Protein AF-A0A0G4PE94-F1 (afdb_monomer_lite)

Foldseek 3Di:
DDDDADPVGDDWQFPQLLVVLVLVVVLVVLCVVFQVVQLCVQVVHPCLCVVLVVLCVQQVVLSVVSNCCSVPDTPVRDDPVVNVVSCVSNVVSVVCSVVVVVVSVVVCVVTDPVSSVVSVVVSVVVSVPRQLLHPLLQQLLQAACPPPVRDCPPVDDPCPLVCNQPPSPPVRVVPSLQRQGHSNRHGDDGPDDPPPPPPPPDD

InterPro domains:
  IPR012312 Hemerythrin-like [PF01814] (22-106)
  IPR053206 Dimeric xanthone biosynthesis cluster protein [PTHR38048] (23-108)

Sequence (203 aa):
MTTHVWGDGPWPLITTPSGTQDVVSDHHILEEKQMFPGFEKVIGTAGFLNTNVEQHHAFEPQLKSLLEYANHTNHVNYDAATVRRIIEEMAPSFHRHLNDEIDSLLSMQPYNGSALLKVYKHCAAEATKQDKQVVPPMVLGLRDFTFEGGNQWPSLPPMAAWVISYFLARRYSGSWRFLPSDSWGRPRALAFGPGDDNEATMG

Organism: Penicillium camemberti (strain FM 013) (NCBI:txid1429867)

pLDDT: mean 84.25, std 17.43, range [31.95, 98.31]

Radius of gyration: 19.73 Å; chains: 1; bounding box: 45×30×64 Å

Secondary structure (DSSP, 8-state):
------TT--PPPPSHHHHHHHHHHHHHHHIIIIIHHHHHHHHT-TTTTHHHHHHHHHHHHHHHHHHHHHHH--TTT--HHHHHHHHHHHHHHHHHHHHHHHHHHHTTTTS-HHHHHHHHHHHHHHHTTS-TTTHHHHHHHH--SSGGG----S-PPTTHHHHHHHTGGGGGHHHHTTSSB-TTS-B---TT-TTGGGSTT--

Structure (mmCIF, N/CA/C/O backbone):
data_AF-A0A0G4PE94-F1
#
_entry.id   AF-A0A0G4PE94-F1
#
loop_
_atom_site.group_PDB
_atom_site.id
_atom_site.type_symbol
_atom_site.label_atom_id
_atom_site.label_alt_id
_atom_site.label_comp_id
_atom_site.label_asym_id
_atom_site.label_entity_id
_atom_site.label_seq_id
_atom_site.pdbx_PDB_ins_code
_atom_site.Cartn_x
_atom_site.Cartn_y
_atom_site.Cartn_z
_atom_site.occupancy
_atom_site.B_iso_or_equiv
_atom_site.auth_seq_id
_atom_site.auth_comp_id
_atom_site.auth_asym_id
_atom_site.auth_atom_id
_atom_site.pdbx_PDB_model_num
ATOM 1 N N . MET A 1 1 ? 24.878 -2.023 -36.018 1.00 36.12 1 MET A N 1
ATOM 2 C CA . MET A 1 1 ? 24.242 -1.876 -34.695 1.00 36.12 1 MET A CA 1
ATOM 3 C C . MET A 1 1 ? 22.867 -1.286 -34.929 1.00 36.12 1 MET A C 1
ATOM 5 O O . MET A 1 1 ? 22.766 -0.113 -35.254 1.00 36.12 1 MET A O 1
ATOM 9 N N . THR A 1 2 ? 21.836 -2.122 -34.914 1.00 36.53 2 THR A N 1
ATOM 10 C CA . THR A 1 2 ? 20.440 -1.696 -35.047 1.00 36.53 2 THR A CA 1
ATOM 11 C C . THR A 1 2 ? 19.984 -1.147 -33.703 1.00 36.53 2 THR A C 1
ATOM 13 O O . THR A 1 2 ? 19.927 -1.872 -32.714 1.00 36.53 2 THR A O 1
ATOM 16 N N . THR A 1 3 ? 19.718 0.154 -33.646 1.00 40.84 3 THR A N 1
ATOM 17 C CA . THR A 1 3 ? 19.079 0.789 -32.495 1.00 40.84 3 THR A CA 1
ATOM 18 C C . THR A 1 3 ? 17.633 0.308 -32.444 1.00 40.84 3 THR A C 1
ATOM 20 O O . THR A 1 3 ? 16.855 0.637 -33.339 1.00 40.84 3 THR A O 1
ATOM 23 N N . HIS A 1 4 ? 17.274 -0.493 -31.440 1.00 41.09 4 HIS A N 1
ATOM 24 C CA . HIS A 1 4 ? 15.872 -0.791 -31.158 1.00 41.09 4 HIS A CA 1
ATOM 25 C C . HIS A 1 4 ? 15.172 0.520 -30.789 1.00 41.09 4 HIS A C 1
ATOM 27 O O . HIS A 1 4 ? 15.448 1.115 -29.748 1.00 41.09 4 HIS A O 1
ATOM 33 N N . VAL A 1 5 ? 14.310 0.993 -31.684 1.00 42.38 5 VAL A N 1
ATOM 34 C CA . VAL A 1 5 ? 13.397 2.103 -31.425 1.00 42.38 5 VAL A CA 1
ATOM 35 C C . VAL A 1 5 ? 12.135 1.477 -30.845 1.00 42.38 5 VAL A C 1
ATOM 37 O O . VAL A 1 5 ? 11.514 0.638 -31.492 1.00 42.38 5 VAL A O 1
ATOM 40 N N . TRP A 1 6 ? 11.794 1.831 -29.608 1.00 47.75 6 TRP A N 1
ATOM 41 C CA . TRP A 1 6 ? 10.518 1.451 -29.004 1.00 47.75 6 TRP A CA 1
ATOM 42 C C . TRP A 1 6 ? 9.367 2.021 -29.843 1.00 47.75 6 TRP A C 1
ATOM 44 O O . TRP A 1 6 ? 9.464 3.165 -30.293 1.00 47.75 6 TRP A O 1
ATOM 54 N N . GLY A 1 7 ? 8.289 1.248 -30.024 1.00 44.78 7 GLY A N 1
ATOM 55 C CA . GLY A 1 7 ? 7.125 1.619 -30.847 1.00 44.78 7 GLY A CA 1
ATOM 56 C C . GLY A 1 7 ? 6.470 2.954 -30.469 1.00 44.78 7 GLY A C 1
ATOM 57 O O . GLY A 1 7 ? 5.811 3.572 -31.299 1.00 44.78 7 GLY A O 1
ATOM 58 N N . ASP A 1 8 ? 6.730 3.450 -29.256 1.00 52.34 8 ASP A N 1
ATOM 59 C CA . ASP A 1 8 ? 6.039 4.603 -28.679 1.00 52.34 8 ASP A CA 1
ATOM 60 C C . ASP A 1 8 ? 6.996 5.748 -28.278 1.00 52.34 8 ASP A C 1
ATOM 62 O O . ASP A 1 8 ? 6.611 6.661 -27.547 1.00 52.34 8 ASP A O 1
ATOM 66 N N . GLY A 1 9 ? 8.241 5.730 -28.766 1.00 46.53 9 GLY A N 1
ATOM 67 C CA . GLY A 1 9 ? 9.219 6.805 -28.557 1.00 46.53 9 GLY A CA 1
ATOM 68 C C . GLY A 1 9 ? 9.999 6.736 -27.229 1.00 46.53 9 GLY A C 1
ATOM 69 O O . GLY A 1 9 ? 9.764 5.862 -26.393 1.00 46.53 9 GLY A O 1
ATOM 70 N N . PRO A 1 10 ? 10.997 7.623 -27.033 1.00 41.34 10 PRO A N 1
ATOM 71 C CA . PRO A 1 10 ? 11.850 7.608 -25.850 1.00 41.34 10 PRO A CA 1
ATOM 72 C C . PRO A 1 10 ? 11.107 8.199 -24.647 1.00 41.34 10 PRO A C 1
ATOM 74 O O . PRO A 1 10 ? 11.035 9.417 -24.475 1.00 41.34 10 PRO A O 1
ATOM 77 N N . TRP A 1 11 ? 10.569 7.338 -23.788 1.00 47.41 11 TRP A N 1
ATOM 78 C CA . TRP A 1 11 ? 10.068 7.766 -22.487 1.00 47.41 11 TRP A CA 1
ATOM 79 C C . TRP A 1 11 ? 11.259 7.968 -21.540 1.00 47.41 11 TRP A C 1
ATOM 81 O O . TRP A 1 11 ? 12.064 7.044 -21.382 1.00 47.41 11 TRP A O 1
ATOM 91 N N . PRO A 1 12 ? 11.413 9.139 -20.889 1.00 46.84 12 PRO A N 1
ATOM 92 C CA . PRO A 1 12 ? 12.265 9.209 -19.710 1.00 46.84 12 PRO A CA 1
ATOM 93 C C . PRO A 1 12 ? 11.772 8.141 -18.733 1.00 46.84 12 PRO A C 1
ATOM 95 O O . PRO A 1 12 ? 10.556 7.970 -18.594 1.00 46.84 12 PRO A O 1
ATOM 98 N N . LEU A 1 13 ? 12.698 7.388 -18.121 1.00 45.78 13 LEU A N 1
ATOM 99 C CA . LEU A 1 13 ? 12.313 6.351 -17.169 1.00 45.78 13 LEU A CA 1
ATOM 100 C C . LEU A 1 13 ? 11.317 6.935 -16.180 1.00 45.78 13 LEU A C 1
ATOM 102 O O . LEU A 1 13 ? 11.445 8.062 -15.697 1.00 45.78 13 LEU A O 1
ATOM 106 N N . ILE A 1 14 ? 10.261 6.159 -16.023 1.00 49.28 14 ILE A N 1
ATOM 107 C CA . ILE A 1 14 ? 8.991 6.578 -15.487 1.00 49.28 14 ILE A CA 1
ATOM 108 C C . ILE A 1 14 ? 9.241 7.156 -14.086 1.00 49.28 14 ILE A C 1
ATOM 110 O O . ILE A 1 14 ? 9.820 6.490 -13.244 1.00 49.28 14 ILE A O 1
ATOM 114 N N . THR A 1 15 ? 8.806 8.386 -13.816 1.00 49.38 15 THR A N 1
ATOM 115 C CA . THR A 1 15 ? 8.862 9.025 -12.478 1.00 49.38 15 THR A CA 1
ATOM 116 C C . THR A 1 15 ? 7.806 8.478 -11.511 1.00 49.38 15 THR A C 1
ATOM 118 O O . THR A 1 15 ? 7.636 8.959 -10.399 1.00 49.38 15 THR A O 1
ATOM 121 N N . THR A 1 16 ? 7.036 7.496 -11.960 1.00 50.75 16 THR A N 1
ATOM 122 C CA . THR A 1 16 ? 5.844 6.972 -11.296 1.00 50.75 16 THR A CA 1
ATOM 123 C C . THR A 1 16 ? 6.077 5.713 -10.467 1.00 50.75 16 THR A C 1
ATOM 125 O O . THR A 1 16 ? 5.413 5.626 -9.445 1.00 50.75 16 THR A O 1
ATOM 128 N N . PRO A 1 17 ? 6.993 4.773 -10.793 1.00 51.06 17 PRO A N 1
ATOM 129 C CA . PRO A 1 17 ? 7.312 3.658 -9.910 1.00 51.06 17 PRO A CA 1
ATOM 130 C C . PRO A 1 17 ? 7.811 4.146 -8.552 1.00 51.06 17 PRO A C 1
ATOM 132 O O . PRO A 1 17 ? 7.507 3.508 -7.552 1.00 51.06 17 PRO A O 1
ATOM 135 N N . SER A 1 18 ? 8.524 5.278 -8.499 1.00 55.78 18 SER A N 1
ATOM 136 C CA . SER A 1 18 ? 8.880 5.922 -7.235 1.00 55.78 18 SER A CA 1
ATOM 137 C C . SER A 1 18 ? 7.655 6.500 -6.536 1.00 55.78 18 SER A C 1
ATOM 139 O O . SER A 1 18 ? 7.370 6.125 -5.405 1.00 55.78 18 SER A O 1
ATOM 141 N N . GLY A 1 19 ? 6.846 7.282 -7.257 1.00 58.59 19 GLY A N 1
ATOM 142 C CA . GLY A 1 19 ? 5.606 7.837 -6.716 1.00 58.59 19 GLY A CA 1
ATOM 143 C C . GLY A 1 19 ? 4.641 6.786 -6.155 1.00 58.59 19 GLY A C 1
ATOM 144 O O . GLY A 1 19 ? 4.045 7.024 -5.117 1.00 58.59 19 GLY A O 1
ATOM 145 N N . THR A 1 20 ? 4.490 5.611 -6.778 1.00 58.69 20 THR A N 1
ATOM 146 C CA . THR A 1 20 ? 3.610 4.542 -6.263 1.00 58.69 20 THR A CA 1
ATOM 147 C C . THR A 1 20 ? 4.158 3.873 -5.006 1.00 58.69 20 THR A C 1
ATOM 149 O O . THR A 1 20 ? 3.384 3.477 -4.142 1.00 58.69 20 THR A O 1
ATOM 152 N N . GLN A 1 21 ? 5.480 3.751 -4.882 1.00 64.75 21 GLN A N 1
ATOM 153 C CA . GLN A 1 21 ? 6.105 3.203 -3.677 1.00 64.75 21 GLN A CA 1
ATOM 154 C C . GLN A 1 21 ? 6.038 4.189 -2.517 1.00 64.75 21 GLN A C 1
ATOM 156 O O . GLN A 1 21 ? 5.790 3.763 -1.392 1.00 64.75 21 GLN A O 1
ATOM 161 N N . ASP A 1 22 ? 6.151 5.489 -2.804 1.00 76.94 22 ASP A N 1
ATOM 162 C CA . ASP A 1 22 ? 5.868 6.540 -1.828 1.00 76.94 22 ASP A CA 1
ATOM 163 C C . ASP A 1 22 ? 4.424 6.413 -1.310 1.00 76.94 22 ASP A C 1
ATOM 165 O O . ASP A 1 22 ? 4.209 6.516 -0.109 1.00 76.94 22 ASP A O 1
ATOM 169 N N . VAL A 1 23 ? 3.441 6.065 -2.160 1.00 82.00 23 VAL A N 1
ATOM 170 C CA . VAL A 1 23 ? 2.060 5.811 -1.691 1.00 82.00 23 VAL A CA 1
ATOM 171 C C . VAL A 1 23 ? 1.973 4.615 -0.746 1.00 82.00 23 VAL A C 1
ATOM 173 O O . VAL A 1 23 ? 1.307 4.712 0.283 1.00 82.00 23 VAL A O 1
ATOM 176 N N . VAL A 1 24 ? 2.618 3.494 -1.083 1.00 86.69 24 VAL A N 1
ATOM 177 C CA . VAL A 1 24 ? 2.616 2.287 -0.238 1.00 86.69 24 VAL A CA 1
ATOM 178 C C . VAL A 1 24 ? 3.324 2.566 1.091 1.00 86.69 24 VAL A C 1
ATOM 180 O O . VAL A 1 24 ? 2.823 2.196 2.145 1.00 86.69 24 VAL A O 1
ATOM 183 N N . SER A 1 25 ? 4.459 3.262 1.071 1.00 86.81 25 SER A N 1
ATOM 184 C CA . SER A 1 25 ? 5.183 3.664 2.281 1.00 86.81 25 SER A CA 1
ATOM 185 C C . SER A 1 25 ? 4.351 4.615 3.151 1.00 86.81 25 SER A C 1
ATOM 187 O O . SER A 1 25 ? 4.155 4.368 4.340 1.00 86.81 25 SER A O 1
ATOM 189 N N . ASP A 1 26 ? 3.792 5.672 2.558 1.00 87.31 26 ASP A N 1
ATOM 190 C CA . ASP A 1 26 ? 2.959 6.647 3.264 1.00 87.31 26 ASP A CA 1
ATOM 191 C C . ASP A 1 26 ? 1.699 6.012 3.869 1.00 87.31 26 ASP A C 1
ATOM 193 O O . ASP A 1 26 ? 1.273 6.423 4.950 1.00 87.31 26 ASP A O 1
ATOM 197 N N . HIS A 1 27 ? 1.111 5.020 3.190 1.00 90.31 27 HIS A N 1
ATOM 198 C CA . HIS A 1 27 ? -0.012 4.237 3.700 1.00 90.31 27 HIS A CA 1
ATOM 199 C C . HIS A 1 27 ? 0.352 3.567 5.029 1.00 90.31 27 HIS A C 1
ATOM 201 O O . HIS A 1 27 ? -0.238 3.919 6.048 1.00 90.31 27 HIS A O 1
ATOM 207 N N . HIS A 1 28 ? 1.386 2.726 5.056 1.00 93.31 28 HIS A N 1
ATOM 208 C CA . HIS A 1 28 ? 1.795 2.023 6.278 1.00 93.31 28 HIS A CA 1
ATOM 209 C C . HIS A 1 28 ? 2.290 2.986 7.377 1.00 93.31 28 HIS A C 1
ATOM 211 O O . HIS A 1 28 ? 2.004 2.795 8.560 1.00 93.31 28 HIS A O 1
ATOM 217 N N . ILE A 1 29 ? 2.955 4.094 7.015 1.00 92.06 29 ILE A N 1
ATOM 218 C CA . ILE A 1 29 ? 3.339 5.148 7.974 1.00 92.06 29 ILE A CA 1
ATOM 219 C C . ILE A 1 29 ? 2.106 5.755 8.651 1.00 92.06 29 ILE A C 1
ATOM 221 O O . ILE A 1 29 ? 2.132 6.054 9.851 1.00 92.06 29 ILE A O 1
ATOM 225 N N . LEU A 1 30 ? 1.042 6.003 7.889 1.00 93.12 30 LEU A N 1
ATOM 226 C CA . LEU A 1 30 ? -0.192 6.569 8.416 1.00 93.12 30 LEU A CA 1
ATOM 227 C C . LEU A 1 30 ? -0.903 5.581 9.348 1.00 93.12 30 LEU A C 1
ATOM 229 O O . LEU A 1 30 ? -1.450 5.985 10.380 1.00 93.12 30 LEU A O 1
ATOM 233 N N . GLU A 1 31 ? -0.845 4.293 9.028 1.00 95.06 31 GLU A N 1
ATOM 234 C CA . GLU A 1 31 ? -1.383 3.237 9.875 1.00 95.06 31 GLU A CA 1
ATOM 235 C C . GLU A 1 31 ? -0.655 3.157 11.213 1.00 95.06 31 GLU A C 1
ATOM 237 O O . GLU A 1 31 ? -1.289 3.303 12.260 1.00 95.06 31 GLU A O 1
ATOM 242 N N . GLU A 1 32 ? 0.673 3.057 11.190 1.00 96.38 32 GLU A N 1
ATOM 243 C CA . GLU A 1 32 ? 1.501 2.956 12.395 1.00 96.38 32 GLU A CA 1
ATOM 244 C C . GLU A 1 32 ? 1.426 4.205 13.280 1.00 96.38 32 GLU A C 1
ATOM 246 O O . GLU A 1 32 ? 1.428 4.109 14.508 1.00 96.38 32 GLU A O 1
ATOM 251 N N . LYS A 1 33 ? 1.343 5.402 12.683 1.00 95.56 33 LYS A N 1
ATOM 252 C CA . LYS A 1 33 ? 1.326 6.661 13.448 1.00 95.56 33 LYS A CA 1
ATOM 253 C C . LYS A 1 33 ? -0.053 7.053 13.958 1.00 95.56 33 LYS A C 1
ATOM 255 O O . LYS A 1 33 ? -0.132 7.822 14.918 1.00 95.56 33 LYS A O 1
ATOM 260 N N . GLN A 1 34 ? -1.125 6.616 13.297 1.00 94.88 34 GLN A N 1
ATOM 261 C CA . GLN A 1 34 ? -2.473 7.114 13.583 1.00 94.88 34 GLN A CA 1
ATOM 262 C C . GLN A 1 34 ? -3.517 6.009 13.689 1.00 94.88 34 GLN A C 1
ATOM 264 O O . GLN A 1 34 ? -4.222 5.948 14.700 1.00 94.88 34 GLN A O 1
ATOM 269 N N . MET A 1 35 ? -3.651 5.161 12.666 1.00 95.94 35 MET A N 1
ATOM 270 C CA . MET A 1 35 ? -4.768 4.217 12.597 1.00 95.94 35 MET A CA 1
ATOM 271 C C . MET A 1 35 ? -4.661 3.128 13.662 1.00 95.94 35 MET A C 1
ATOM 273 O O . MET A 1 35 ? -5.586 2.978 14.461 1.00 95.94 35 MET A O 1
ATOM 277 N N . PHE A 1 36 ? -3.529 2.426 13.727 1.00 97.56 36 PHE A N 1
ATOM 278 C CA . PHE A 1 36 ? -3.320 1.332 14.669 1.00 97.56 36 PHE A CA 1
ATOM 279 C C . PHE A 1 36 ? -3.334 1.820 16.123 1.00 97.56 36 PHE A C 1
ATOM 281 O O . PHE A 1 36 ? -4.149 1.304 16.889 1.00 97.56 36 PHE A O 1
ATOM 288 N N . PRO A 1 37 ? -2.603 2.888 16.517 1.00 97.81 37 PRO A N 1
ATOM 289 C CA . PRO A 1 37 ? -2.720 3.428 17.874 1.00 97.81 37 PRO A CA 1
ATOM 290 C C . PRO A 1 37 ? -4.144 3.898 18.212 1.00 97.81 37 PRO A C 1
ATOM 292 O O . PRO A 1 37 ? -4.604 3.783 19.351 1.00 97.81 37 PRO A O 1
ATOM 295 N N . GLY A 1 38 ? -4.865 4.435 17.222 1.00 97.75 38 GLY A N 1
ATOM 296 C CA . GLY A 1 38 ? -6.260 4.833 17.370 1.00 97.75 38 GLY A CA 1
ATOM 297 C C . GLY A 1 38 ? -7.184 3.645 17.644 1.00 97.75 38 GLY A C 1
ATOM 298 O O . GLY A 1 38 ? -8.018 3.725 18.549 1.00 97.75 38 GLY A O 1
ATOM 299 N N . PHE A 1 39 ? -7.025 2.543 16.907 1.00 98.31 39 PHE A N 1
ATOM 300 C CA . PHE A 1 39 ? -7.764 1.300 17.133 1.00 98.31 39 PHE A CA 1
ATOM 301 C C . PHE A 1 39 ? -7.425 0.683 18.487 1.00 98.31 39 PHE A C 1
ATOM 303 O O . PHE A 1 39 ? -8.336 0.402 19.264 1.00 98.31 39 PHE A O 1
ATOM 310 N N . GLU A 1 40 ? -6.145 0.577 18.831 1.00 98.00 40 GLU A N 1
ATOM 311 C CA . GLU A 1 40 ? -5.685 0.045 20.118 1.00 98.00 40 GLU A CA 1
ATOM 312 C C . GLU A 1 40 ? -6.256 0.815 21.309 1.00 98.00 40 GLU A C 1
ATOM 314 O O . GLU A 1 40 ? -6.661 0.216 22.306 1.00 98.00 40 GLU A O 1
ATOM 319 N N . LYS A 1 41 ? -6.389 2.143 21.192 1.00 98.06 41 LYS A N 1
ATOM 320 C CA . LYS A 1 41 ? -7.039 2.974 22.214 1.00 98.06 41 LYS A CA 1
ATOM 321 C C . LYS A 1 41 ? -8.533 2.675 22.364 1.00 98.06 41 LYS A C 1
ATOM 323 O O . LYS A 1 41 ? -9.049 2.741 23.477 1.00 98.06 41 LYS A O 1
ATOM 328 N N . VAL A 1 42 ? -9.236 2.392 21.266 1.00 97.94 42 VAL A N 1
ATOM 329 C CA . VAL A 1 42 ? -10.662 2.017 21.295 1.00 97.94 42 VAL A CA 1
ATOM 330 C C . VAL A 1 42 ? -10.845 0.614 21.875 1.00 97.94 42 VAL A C 1
ATOM 332 O O . VAL A 1 42 ? -11.769 0.392 22.654 1.00 97.94 42 VAL A O 1
ATOM 335 N N . ILE A 1 43 ? -9.960 -0.310 21.507 1.00 97.81 43 ILE A N 1
ATOM 336 C CA . ILE A 1 43 ? -9.944 -1.705 21.961 1.00 97.81 43 ILE A CA 1
ATOM 337 C C . ILE A 1 43 ? -9.509 -1.804 23.433 1.00 97.81 43 ILE A C 1
ATOM 339 O O . ILE A 1 43 ? -9.960 -2.686 24.160 1.00 97.81 43 ILE A O 1
ATOM 343 N N . GLY A 1 44 ? -8.649 -0.890 23.889 1.00 97.62 44 GLY A N 1
ATOM 344 C CA . GLY A 1 44 ? -8.076 -0.889 25.235 1.00 97.62 44 GLY A CA 1
ATOM 345 C C . GLY A 1 44 ? -6.926 -1.885 25.416 1.00 97.62 44 GLY A C 1
ATOM 346 O O . GLY A 1 44 ? -6.598 -2.226 26.549 1.00 97.62 44 GLY A O 1
ATOM 347 N N . THR A 1 45 ? -6.324 -2.360 24.322 1.00 97.38 45 THR A N 1
ATOM 348 C CA . THR A 1 45 ? -5.204 -3.315 24.329 1.00 97.38 45 THR A CA 1
ATOM 349 C C . THR A 1 45 ? -4.057 -2.736 23.514 1.00 97.38 45 THR A C 1
ATOM 351 O O . THR A 1 45 ? -4.175 -2.591 22.301 1.00 97.38 45 THR A O 1
ATOM 354 N N . ALA A 1 46 ? -2.961 -2.378 24.184 1.00 96.88 46 ALA A N 1
ATOM 355 C CA . ALA A 1 46 ? -1.754 -1.899 23.518 1.00 96.88 46 ALA A CA 1
ATOM 356 C C . ALA A 1 46 ? -1.053 -3.054 22.791 1.00 96.88 46 ALA A C 1
ATOM 358 O O . ALA A 1 46 ? -0.943 -4.150 23.344 1.00 96.88 46 ALA A O 1
ATOM 359 N N . GLY A 1 47 ? -0.571 -2.796 21.579 1.00 96.19 47 GLY A N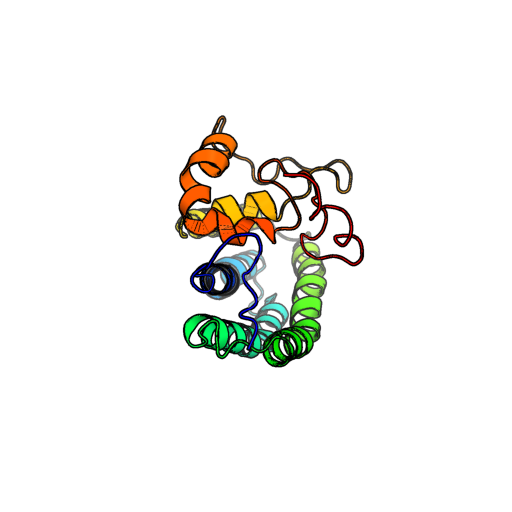 1
ATOM 360 C CA . GLY A 1 47 ? 0.076 -3.803 20.743 1.00 96.19 47 GLY A CA 1
ATOM 361 C C . GLY A 1 47 ? -0.878 -4.836 20.142 1.00 96.19 47 GLY A C 1
ATOM 362 O O . GLY A 1 47 ? -0.414 -5.886 19.702 1.00 96.19 47 GLY A O 1
ATOM 363 N N . PHE A 1 48 ? -2.191 -4.563 20.112 1.00 97.56 48 PHE A N 1
ATOM 364 C CA . PHE A 1 48 ? -3.171 -5.416 19.424 1.00 97.56 48 PHE A CA 1
ATOM 365 C C . PHE A 1 48 ? -2.805 -5.619 17.946 1.00 97.56 48 PHE A C 1
ATOM 367 O O . PHE A 1 48 ? -3.096 -6.673 17.392 1.00 97.56 48 PHE A O 1
ATOM 374 N N . LEU A 1 49 ? -2.143 -4.636 17.322 1.00 97.38 49 LEU A N 1
ATOM 375 C CA . LEU A 1 49 ? -1.748 -4.664 15.909 1.00 97.38 49 LEU A CA 1
ATOM 376 C C . LEU A 1 49 ? -0.235 -4.772 15.702 1.00 97.38 49 LEU A C 1
ATOM 378 O O . LEU A 1 49 ? 0.249 -4.536 14.598 1.00 97.38 49 LEU A O 1
ATOM 382 N N . ASN A 1 50 ? 0.531 -5.163 16.727 1.00 97.19 50 ASN A N 1
ATOM 383 C CA . ASN A 1 50 ? 1.989 -5.283 16.606 1.00 97.19 50 ASN A CA 1
ATOM 384 C C . ASN A 1 50 ? 2.413 -6.259 15.507 1.00 97.19 50 ASN A C 1
ATOM 386 O O . ASN A 1 50 ? 3.407 -6.010 14.838 1.00 97.19 50 ASN A O 1
ATOM 390 N N . THR A 1 51 ? 1.654 -7.332 15.273 1.00 97.12 51 THR A N 1
ATOM 391 C CA . THR A 1 51 ? 1.952 -8.257 14.174 1.00 97.12 51 THR A CA 1
ATOM 392 C C . THR A 1 51 ? 1.869 -7.564 12.813 1.00 97.12 51 THR A C 1
ATOM 394 O O . THR A 1 51 ? 2.758 -7.772 11.994 1.00 97.12 51 THR A O 1
ATOM 397 N N . ASN A 1 52 ? 0.883 -6.688 12.580 1.00 97.69 52 ASN A N 1
ATOM 398 C CA . ASN A 1 52 ? 0.806 -5.891 11.350 1.00 97.69 52 ASN A CA 1
ATOM 399 C C . ASN A 1 52 ? 2.031 -4.970 11.215 1.00 97.69 52 ASN A C 1
ATOM 401 O O . ASN A 1 52 ? 2.656 -4.934 10.161 1.00 97.69 52 ASN A O 1
ATOM 405 N N . VAL A 1 53 ? 2.434 -4.304 12.303 1.00 97.62 53 VAL A N 1
ATOM 406 C CA . VAL A 1 53 ? 3.633 -3.443 12.332 1.00 97.62 53 VAL A CA 1
ATOM 407 C C . VAL A 1 53 ? 4.907 -4.232 12.011 1.00 97.62 53 VAL A C 1
ATOM 409 O O . VAL A 1 53 ? 5.701 -3.835 11.161 1.00 97.62 53 VAL A O 1
ATOM 412 N N . GLU A 1 54 ? 5.102 -5.385 12.649 1.00 97.94 54 GLU A N 1
ATOM 413 C CA . GLU A 1 54 ? 6.246 -6.265 12.384 1.00 97.94 54 GLU A CA 1
ATOM 414 C C . GLU A 1 54 ? 6.267 -6.737 10.923 1.00 97.94 54 GLU A C 1
ATOM 416 O O . GLU A 1 54 ? 7.332 -6.848 10.310 1.00 97.94 54 GLU A O 1
ATOM 421 N N . GLN A 1 55 ? 5.093 -6.983 10.341 1.00 97.88 55 GLN A N 1
ATOM 422 C CA . GLN A 1 55 ? 4.956 -7.358 8.939 1.00 97.88 55 GLN A CA 1
ATOM 423 C C . GLN A 1 55 ? 5.254 -6.198 7.983 1.00 97.88 55 GLN A C 1
ATOM 425 O O . GLN A 1 55 ? 5.906 -6.445 6.967 1.00 97.88 55 GLN A O 1
ATOM 430 N N . HIS A 1 56 ? 4.884 -4.954 8.316 1.00 97.44 56 HIS A N 1
ATOM 431 C CA . HIS A 1 56 ? 5.322 -3.766 7.571 1.00 97.44 56 HIS A CA 1
ATOM 432 C C . HIS A 1 56 ? 6.843 -3.722 7.473 1.00 97.44 56 HIS A C 1
ATOM 434 O O . HIS A 1 56 ? 7.420 -3.665 6.383 1.00 97.44 56 HIS A O 1
ATOM 440 N N . HIS A 1 57 ? 7.509 -3.837 8.624 1.00 97.06 57 HIS A N 1
ATOM 441 C CA . HIS A 1 57 ? 8.968 -3.762 8.715 1.00 97.06 57 HIS A CA 1
ATOM 442 C C . HIS A 1 57 ? 9.660 -4.926 7.988 1.00 97.06 57 HIS A C 1
ATOM 444 O O . HIS A 1 57 ? 10.831 -4.812 7.626 1.00 97.06 57 HIS A O 1
ATOM 450 N N . ALA A 1 58 ? 8.948 -6.027 7.726 1.00 96.94 58 ALA A N 1
ATOM 451 C CA . ALA A 1 58 ? 9.473 -7.184 7.006 1.00 96.94 58 ALA A CA 1
ATOM 452 C C . ALA A 1 58 ? 9.531 -7.016 5.475 1.00 96.94 58 ALA A C 1
ATOM 454 O O . ALA A 1 58 ? 10.340 -7.698 4.846 1.00 96.94 58 ALA A O 1
ATOM 455 N N . PHE A 1 59 ? 8.697 -6.169 4.855 1.00 95.00 59 PHE A N 1
ATOM 456 C CA . PHE A 1 59 ? 8.769 -5.890 3.404 1.00 95.00 59 PHE A CA 1
ATOM 457 C C . PHE A 1 59 ? 9.302 -4.489 3.078 1.00 95.00 59 PHE A C 1
ATOM 459 O O . PHE A 1 59 ? 9.746 -4.245 1.953 1.00 95.00 59 PHE A O 1
ATOM 466 N N . GLU A 1 60 ? 9.282 -3.561 4.041 1.00 94.56 60 GLU A N 1
ATOM 467 C CA . GLU A 1 60 ? 9.736 -2.180 3.850 1.00 94.56 60 GLU A CA 1
ATOM 468 C C . GLU A 1 60 ? 11.165 -2.071 3.263 1.00 94.56 60 GLU A C 1
ATOM 470 O O . GLU A 1 60 ? 11.376 -1.226 2.386 1.00 94.56 60 GLU A O 1
ATOM 475 N N . PRO A 1 61 ? 12.159 -2.907 3.642 1.00 95.00 61 PRO A N 1
ATOM 476 C CA . PRO A 1 61 ? 13.500 -2.826 3.058 1.00 95.00 61 PRO A CA 1
ATOM 477 C C . PRO A 1 61 ? 13.532 -3.101 1.547 1.00 95.00 61 PRO A C 1
ATOM 479 O O . PRO A 1 61 ? 14.238 -2.414 0.802 1.00 95.00 61 PRO A O 1
ATOM 482 N N . GLN A 1 62 ? 12.765 -4.085 1.070 1.00 94.81 62 GLN A N 1
ATOM 483 C CA . GLN A 1 62 ? 12.678 -4.395 -0.359 1.00 94.81 62 GLN A CA 1
ATOM 484 C C . GLN A 1 62 ? 11.913 -3.308 -1.113 1.00 94.81 62 GLN A C 1
ATOM 486 O O . GLN A 1 62 ? 12.325 -2.938 -2.214 1.00 94.81 62 GLN A O 1
ATOM 491 N N . LEU A 1 63 ? 10.869 -2.735 -0.504 1.00 92.12 63 LEU A N 1
ATOM 492 C CA . LEU A 1 63 ? 10.168 -1.582 -1.064 1.00 92.12 63 LEU A CA 1
ATOM 493 C C . LEU A 1 63 ? 11.126 -0.389 -1.236 1.00 92.12 63 LEU A C 1
ATOM 495 O O . LEU A 1 63 ? 11.208 0.183 -2.316 1.00 92.12 63 LEU A O 1
ATOM 499 N N . LYS A 1 64 ? 11.948 -0.077 -0.225 1.00 92.06 64 LYS A N 1
ATOM 500 C CA . LYS A 1 64 ? 12.997 0.957 -0.325 1.00 92.06 64 LYS A CA 1
ATOM 501 C C . LYS A 1 64 ? 14.024 0.646 -1.416 1.00 92.06 64 LYS A C 1
ATOM 503 O O . LYS A 1 64 ? 14.403 1.538 -2.170 1.00 92.06 64 LYS A O 1
ATOM 508 N N . SER A 1 65 ? 14.429 -0.616 -1.548 1.00 93.44 65 SER A N 1
ATOM 509 C CA . SER A 1 65 ? 15.377 -1.042 -2.588 1.00 93.44 65 SER A CA 1
ATOM 510 C C . SER A 1 65 ? 14.812 -0.830 -3.996 1.00 93.44 65 SER A C 1
ATOM 512 O O . SER A 1 65 ? 15.524 -0.386 -4.900 1.00 93.44 65 SER A O 1
ATOM 514 N N . LEU A 1 66 ? 13.518 -1.105 -4.190 1.00 92.12 66 LEU A N 1
ATOM 515 C CA . LEU A 1 66 ? 12.833 -0.845 -5.454 1.00 92.12 66 LEU A CA 1
ATOM 516 C C . LEU A 1 66 ? 12.764 0.663 -5.756 1.00 92.12 66 LEU A C 1
ATOM 518 O O . LEU A 1 66 ? 12.890 1.061 -6.918 1.00 92.12 66 LEU A O 1
ATOM 522 N N . LEU A 1 67 ? 12.613 1.501 -4.726 1.00 88.88 67 LEU A N 1
ATOM 523 C CA . LEU A 1 67 ? 12.493 2.957 -4.852 1.00 88.88 67 LEU A CA 1
ATOM 524 C C . LEU A 1 67 ? 13.835 3.555 -5.246 1.00 88.88 67 LEU A C 1
ATOM 526 O O . LEU A 1 67 ? 13.930 4.351 -6.182 1.00 88.88 67 LEU A O 1
ATOM 530 N N . GLU A 1 68 ? 14.887 3.133 -4.551 1.00 90.75 68 GLU A N 1
ATOM 531 C CA . GLU A 1 68 ? 16.260 3.516 -4.842 1.00 90.75 68 GLU A CA 1
ATOM 532 C C . GLU A 1 68 ? 16.648 3.119 -6.264 1.00 90.75 68 GLU A C 1
ATOM 534 O O . GLU A 1 68 ? 17.180 3.956 -7.000 1.0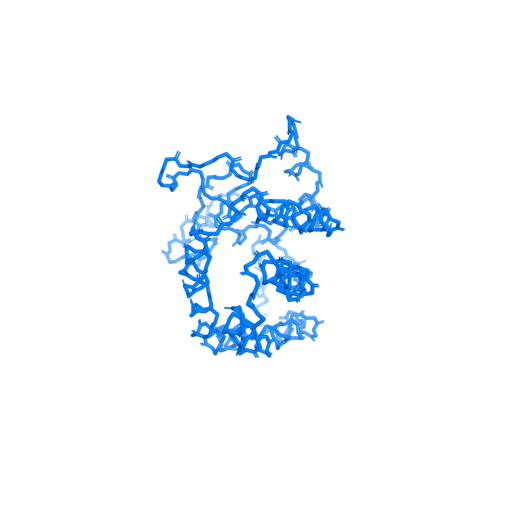0 90.75 68 GLU A O 1
ATOM 539 N N . TYR A 1 69 ? 16.317 1.892 -6.681 1.00 92.12 69 TYR A N 1
ATOM 540 C CA . TYR A 1 69 ? 16.565 1.428 -8.041 1.00 92.12 69 TYR A CA 1
ATOM 541 C C . TYR A 1 69 ? 15.830 2.291 -9.072 1.00 92.12 69 TYR A C 1
ATOM 543 O O . TYR A 1 69 ? 16.449 2.745 -10.035 1.00 92.12 69 TYR A O 1
ATOM 551 N N . ALA A 1 70 ? 14.541 2.572 -8.857 1.00 87.69 70 ALA A N 1
ATOM 552 C CA . ALA A 1 70 ? 13.739 3.396 -9.760 1.00 87.69 70 ALA A CA 1
ATOM 553 C C . ALA A 1 70 ? 14.255 4.842 -9.872 1.00 87.69 70 ALA A C 1
ATOM 555 O O . ALA A 1 70 ? 14.225 5.418 -10.958 1.00 87.69 70 ALA A O 1
ATOM 556 N N . ASN A 1 71 ? 14.754 5.422 -8.777 1.00 86.31 71 ASN A N 1
ATOM 557 C CA . ASN A 1 71 ? 15.233 6.806 -8.749 1.00 86.31 71 ASN A CA 1
ATOM 558 C C . ASN A 1 71 ? 16.649 6.987 -9.321 1.00 86.31 71 ASN A C 1
ATOM 560 O O . ASN A 1 71 ? 16.965 8.065 -9.824 1.00 86.31 71 ASN A O 1
ATOM 564 N N . HIS A 1 72 ? 17.503 5.961 -9.250 1.00 88.56 72 HIS A N 1
ATOM 565 C CA . HIS A 1 72 ? 18.922 6.075 -9.621 1.00 88.56 72 HIS A CA 1
ATOM 566 C C . HIS A 1 72 ? 19.306 5.304 -10.887 1.00 88.56 72 HIS A C 1
ATOM 568 O O . HIS A 1 72 ? 20.420 5.464 -11.393 1.00 88.56 72 HIS A O 1
ATOM 574 N N . THR A 1 73 ? 18.404 4.493 -11.433 1.00 90.25 73 THR A N 1
ATOM 575 C CA . THR A 1 73 ? 18.654 3.752 -12.670 1.00 90.25 73 THR A CA 1
ATOM 576 C C . THR A 1 73 ? 18.097 4.527 -13.855 1.00 90.25 73 THR A C 1
ATOM 578 O O . THR A 1 73 ? 16.929 4.895 -13.866 1.00 90.25 73 THR A O 1
ATOM 581 N N . ASN A 1 74 ? 18.930 4.783 -14.866 1.00 87.12 74 ASN A N 1
ATOM 582 C CA . ASN A 1 74 ? 18.489 5.315 -16.159 1.00 87.12 74 ASN A CA 1
ATOM 583 C C . ASN A 1 74 ? 18.152 4.163 -17.133 1.00 87.12 74 ASN A C 1
ATOM 585 O O . ASN A 1 74 ? 18.490 3.011 -16.877 1.00 87.12 74 ASN A O 1
ATOM 589 N N . HIS A 1 75 ? 17.515 4.463 -18.270 1.00 83.44 75 HIS A N 1
ATOM 590 C CA . HIS A 1 75 ? 17.036 3.435 -19.209 1.00 83.44 75 HIS A CA 1
ATOM 591 C C . HIS A 1 75 ? 18.147 2.535 -19.772 1.00 83.44 75 HIS A C 1
ATOM 593 O O . HIS A 1 75 ? 17.877 1.391 -20.113 1.00 83.44 75 HIS A O 1
ATOM 599 N N . VAL A 1 76 ? 19.384 3.033 -19.870 1.00 90.31 76 VAL A N 1
ATOM 600 C CA . VAL A 1 76 ? 20.537 2.265 -20.370 1.00 90.31 76 VAL A CA 1
ATOM 601 C C . VAL A 1 76 ? 21.005 1.244 -19.335 1.00 90.31 76 VAL A C 1
ATOM 603 O O . VAL A 1 76 ? 21.451 0.161 -19.693 1.00 90.31 76 VAL A O 1
ATOM 606 N N . ASN A 1 77 ? 20.879 1.588 -18.054 1.00 90.56 77 ASN A N 1
ATOM 607 C CA . ASN A 1 77 ? 21.300 0.756 -16.931 1.00 90.56 77 ASN A CA 1
ATOM 608 C C . ASN A 1 77 ? 20.159 -0.109 -16.371 1.00 90.56 77 ASN A C 1
ATOM 610 O O . ASN A 1 77 ? 20.354 -0.803 -15.374 1.00 90.56 77 ASN A O 1
ATOM 614 N N . TYR A 1 78 ? 18.970 -0.039 -16.974 1.00 91.31 78 TYR A N 1
ATOM 615 C CA . TYR A 1 78 ? 17.826 -0.838 -16.562 1.00 91.31 78 TYR A CA 1
ATOM 616 C C . TYR A 1 78 ? 18.096 -2.329 -16.783 1.00 91.31 78 TYR A C 1
ATOM 618 O O . TYR A 1 78 ? 18.507 -2.758 -17.859 1.00 91.31 78 TYR A O 1
ATOM 626 N N . ASP A 1 79 ? 17.795 -3.117 -15.761 1.00 92.38 79 ASP A N 1
ATOM 627 C CA . ASP A 1 79 ? 17.911 -4.562 -15.735 1.00 92.38 79 ASP A CA 1
ATOM 628 C C . ASP A 1 79 ? 16.630 -5.164 -15.148 1.00 92.38 79 ASP A C 1
ATOM 630 O O . ASP A 1 79 ? 16.343 -5.079 -13.949 1.00 92.38 79 ASP A O 1
ATOM 634 N N . ALA A 1 80 ? 15.868 -5.823 -16.019 1.00 91.31 80 ALA A N 1
ATOM 635 C CA . ALA A 1 80 ? 14.645 -6.511 -15.639 1.00 91.31 80 ALA A CA 1
ATOM 636 C C . ALA A 1 80 ? 14.900 -7.637 -14.623 1.00 91.31 80 ALA A C 1
ATOM 638 O O . ALA A 1 80 ? 14.027 -7.922 -13.803 1.00 91.31 80 ALA A O 1
ATOM 639 N N . ALA A 1 81 ? 16.073 -8.284 -14.647 1.00 95.62 81 ALA A N 1
ATOM 640 C CA . ALA A 1 81 ? 16.394 -9.336 -13.688 1.00 95.62 81 ALA A CA 1
ATOM 641 C C . ALA A 1 81 ? 16.510 -8.775 -12.265 1.00 95.62 81 ALA A C 1
ATOM 643 O O . ALA A 1 81 ? 15.965 -9.371 -11.339 1.00 95.62 81 ALA A O 1
ATOM 644 N N . THR A 1 82 ? 17.127 -7.602 -12.104 1.00 95.12 82 THR A N 1
ATOM 645 C CA . THR A 1 82 ? 17.191 -6.893 -10.821 1.00 95.12 82 THR A CA 1
ATOM 646 C C . THR A 1 82 ? 15.802 -6.530 -10.297 1.00 95.12 82 THR A C 1
ATOM 648 O O . THR A 1 82 ? 15.497 -6.844 -9.149 1.00 95.12 82 THR A O 1
ATOM 651 N N . VAL A 1 83 ? 14.936 -5.934 -11.125 1.00 93.31 83 VAL A N 1
ATOM 652 C CA . VAL A 1 83 ? 13.572 -5.563 -10.699 1.00 93.31 83 VAL A CA 1
ATOM 653 C C . VAL A 1 83 ? 12.753 -6.791 -10.300 1.00 93.31 83 VAL A C 1
ATOM 655 O O . VAL A 1 83 ? 12.132 -6.787 -9.239 1.00 93.31 83 VAL A O 1
ATOM 658 N N . ARG A 1 84 ? 12.781 -7.861 -11.107 1.00 95.31 84 ARG A N 1
ATOM 659 C CA . ARG A 1 84 ? 12.084 -9.114 -10.773 1.00 95.31 84 ARG A CA 1
ATOM 660 C C . ARG A 1 84 ? 12.582 -9.705 -9.466 1.00 95.31 84 ARG A C 1
ATOM 662 O O . ARG A 1 84 ? 11.760 -10.048 -8.632 1.00 95.31 84 ARG A O 1
ATOM 669 N N . ARG A 1 85 ? 13.901 -9.754 -9.262 1.00 97.44 85 ARG A N 1
ATOM 670 C CA . ARG A 1 85 ? 14.491 -10.266 -8.024 1.00 97.44 85 ARG A CA 1
ATOM 671 C C . ARG A 1 85 ? 13.996 -9.488 -6.802 1.00 97.44 85 ARG A C 1
ATOM 673 O O . ARG A 1 85 ? 13.596 -10.110 -5.830 1.00 97.44 85 ARG A O 1
ATOM 680 N N . ILE A 1 86 ? 13.967 -8.152 -6.860 1.00 96.75 86 ILE A N 1
ATOM 681 C CA . ILE A 1 86 ? 13.452 -7.328 -5.751 1.00 96.75 86 ILE A CA 1
ATOM 682 C C . ILE A 1 86 ? 11.975 -7.650 -5.472 1.00 96.75 86 ILE A C 1
ATOM 684 O O . ILE A 1 86 ? 11.589 -7.807 -4.316 1.00 96.75 86 ILE A O 1
ATOM 688 N N . ILE A 1 87 ? 11.151 -7.788 -6.517 1.00 94.12 87 ILE A N 1
ATOM 689 C CA . ILE A 1 87 ? 9.731 -8.146 -6.377 1.00 94.12 87 ILE A CA 1
ATOM 690 C C . ILE A 1 87 ? 9.571 -9.550 -5.780 1.00 94.12 87 ILE A C 1
ATOM 692 O O . ILE A 1 87 ? 8.781 -9.727 -4.859 1.00 94.12 87 ILE A O 1
ATOM 696 N N . GLU A 1 88 ? 10.317 -10.538 -6.273 1.00 97.00 88 GLU A N 1
ATOM 697 C CA . GLU A 1 88 ? 10.291 -11.923 -5.787 1.00 97.00 88 GLU A CA 1
ATOM 698 C C . GLU A 1 88 ? 10.756 -12.029 -4.327 1.00 97.00 88 GLU A C 1
ATOM 700 O O . GLU A 1 88 ? 10.188 -12.804 -3.561 1.00 97.00 88 GLU A O 1
ATOM 705 N N . GLU A 1 89 ? 11.740 -11.225 -3.917 1.00 97.00 89 GLU A N 1
ATOM 706 C CA . GLU A 1 89 ? 12.209 -11.133 -2.529 1.00 97.00 89 GLU A CA 1
ATOM 707 C C . GLU A 1 89 ? 11.179 -10.444 -1.611 1.00 97.00 89 GLU A C 1
ATOM 709 O O . GLU A 1 89 ? 11.028 -10.839 -0.456 1.00 97.00 89 GLU A O 1
ATOM 714 N N . MET A 1 90 ? 10.451 -9.439 -2.113 1.00 95.62 90 MET A N 1
ATOM 715 C CA . MET A 1 90 ? 9.416 -8.704 -1.369 1.00 95.62 90 MET A CA 1
ATOM 716 C C . MET A 1 90 ? 8.102 -9.485 -1.235 1.00 95.62 90 MET A C 1
ATOM 718 O O . MET A 1 90 ? 7.407 -9.384 -0.223 1.00 95.62 90 MET A O 1
ATOM 722 N N . ALA A 1 91 ? 7.730 -10.240 -2.272 1.00 95.56 91 ALA A N 1
ATOM 723 C CA . ALA A 1 91 ? 6.402 -10.829 -2.414 1.00 95.56 91 ALA A CA 1
ATOM 724 C C . ALA A 1 91 ? 5.960 -11.704 -1.224 1.00 95.56 91 ALA A C 1
ATOM 726 O O . ALA A 1 91 ? 4.810 -11.558 -0.811 1.00 95.56 91 ALA A O 1
ATOM 727 N N . PRO A 1 92 ? 6.802 -12.571 -0.621 1.00 97.50 92 PRO A N 1
ATOM 728 C CA . PRO A 1 92 ? 6.360 -13.434 0.472 1.00 97.50 92 PRO A CA 1
ATOM 729 C C . PRO A 1 92 ? 5.916 -12.668 1.725 1.00 97.50 92 PRO A C 1
ATOM 731 O O . PRO A 1 92 ? 4.889 -13.010 2.312 1.00 97.50 92 PRO A O 1
ATOM 734 N N . SER A 1 93 ? 6.672 -11.649 2.153 1.00 97.50 93 SER A N 1
ATOM 735 C CA . SER A 1 93 ? 6.326 -10.845 3.335 1.00 97.50 93 SER A CA 1
ATOM 736 C C . SER A 1 93 ? 5.177 -9.888 3.040 1.00 97.50 93 SER A C 1
ATOM 738 O O . SER A 1 93 ? 4.265 -9.778 3.855 1.00 97.50 93 SER A O 1
ATOM 740 N N . PHE A 1 94 ? 5.163 -9.273 1.855 1.00 94.94 94 PHE A N 1
ATOM 741 C CA . PHE A 1 94 ? 4.086 -8.372 1.455 1.00 94.94 94 PHE A CA 1
ATOM 742 C C . PHE A 1 94 ? 2.744 -9.102 1.292 1.00 94.94 94 PHE A C 1
ATOM 744 O O . PHE A 1 94 ? 1.727 -8.653 1.810 1.00 94.94 94 PHE A O 1
ATOM 751 N N . HIS A 1 95 ? 2.731 -10.279 0.658 1.00 96.50 95 HIS A N 1
ATOM 752 C CA . HIS A 1 95 ? 1.520 -11.095 0.537 1.00 96.50 95 HIS A CA 1
ATOM 753 C C . HIS A 1 95 ? 1.007 -11.567 1.901 1.00 96.50 95 HIS A C 1
ATOM 755 O O . HIS A 1 95 ? -0.200 -11.581 2.128 1.00 96.50 95 HIS A O 1
ATOM 761 N N . ARG A 1 96 ? 1.907 -11.964 2.813 1.00 97.19 96 ARG A N 1
ATOM 762 C CA . ARG A 1 96 ? 1.518 -12.330 4.180 1.00 97.19 96 ARG A CA 1
ATOM 763 C C . ARG A 1 96 ? 0.833 -11.162 4.880 1.00 97.19 96 ARG A C 1
ATOM 765 O O . ARG A 1 96 ? -0.247 -11.357 5.412 1.00 97.19 96 ARG A O 1
ATOM 772 N N . HIS A 1 97 ? 1.426 -9.971 4.817 1.00 97.31 97 HIS A N 1
ATOM 773 C CA . HIS A 1 97 ? 0.845 -8.770 5.408 1.00 97.31 97 HIS A CA 1
ATOM 774 C C . HIS A 1 97 ? -0.576 -8.496 4.899 1.00 97.31 97 HIS A C 1
ATOM 776 O O . HIS A 1 97 ? -1.510 -8.424 5.693 1.00 97.31 97 HIS A O 1
ATOM 782 N N . LEU A 1 98 ? -0.747 -8.437 3.573 1.00 94.25 98 LEU A N 1
ATOM 783 C CA . LEU A 1 98 ? -2.049 -8.179 2.953 1.00 94.25 98 LEU A CA 1
ATOM 784 C C . LEU A 1 98 ? -3.104 -9.236 3.317 1.00 94.25 98 LEU A C 1
ATOM 786 O O . LEU A 1 98 ? -4.295 -8.935 3.332 1.00 94.25 98 LEU A O 1
ATOM 790 N N . ASN A 1 99 ? -2.685 -10.479 3.570 1.00 96.25 99 ASN A N 1
ATOM 791 C CA . ASN A 1 99 ? -3.588 -11.557 3.954 1.00 96.25 99 ASN A CA 1
ATOM 792 C C . ASN A 1 99 ? -3.953 -11.504 5.443 1.00 96.25 99 ASN A C 1
ATOM 794 O O . ASN A 1 99 ? -5.137 -11.489 5.772 1.00 96.25 99 ASN A O 1
ATOM 798 N N . ASP A 1 100 ? -2.953 -11.436 6.320 1.00 97.19 100 ASP A N 1
ATOM 799 C CA . ASP A 1 100 ? -3.134 -11.482 7.772 1.00 97.19 100 ASP A CA 1
ATOM 800 C C . ASP A 1 100 ? -3.863 -10.234 8.290 1.00 97.19 100 ASP A C 1
ATOM 802 O O . ASP A 1 100 ? -4.639 -10.309 9.244 1.00 97.19 100 ASP A O 1
ATOM 806 N N . GLU A 1 101 ? -3.671 -9.080 7.642 1.00 95.69 101 GLU A N 1
ATOM 807 C CA . GLU A 1 101 ? -4.341 -7.846 8.041 1.00 95.69 101 GLU A CA 1
ATOM 808 C C . GLU A 1 101 ? -5.868 -7.944 7.961 1.00 95.69 101 GLU A C 1
ATOM 810 O O . GLU A 1 101 ? -6.562 -7.386 8.814 1.00 95.69 101 GLU A O 1
ATOM 815 N N . ILE A 1 102 ? -6.404 -8.689 6.992 1.00 95.00 102 ILE A N 1
ATOM 816 C CA . ILE A 1 102 ? -7.850 -8.898 6.868 1.00 95.00 102 ILE A CA 1
ATOM 817 C C . ILE A 1 102 ? -8.387 -9.538 8.151 1.00 95.00 102 ILE A C 1
ATOM 819 O O . ILE A 1 102 ? -9.348 -9.033 8.736 1.00 95.00 102 ILE A O 1
ATOM 823 N N . ASP A 1 103 ? -7.737 -10.600 8.627 1.00 97.12 103 ASP A N 1
ATOM 824 C CA . ASP A 1 103 ? -8.132 -11.295 9.851 1.00 97.12 103 ASP A CA 1
ATOM 825 C C . ASP A 1 103 ? -7.918 -10.419 11.094 1.00 97.12 103 ASP A C 1
ATOM 827 O O . ASP A 1 103 ? -8.799 -10.362 11.959 1.00 97.12 103 ASP A O 1
ATOM 831 N N . SER A 1 104 ? -6.817 -9.660 11.163 1.00 95.69 104 SER A N 1
ATOM 832 C CA . SER A 1 104 ? -6.586 -8.672 12.229 1.00 95.69 104 SER A CA 1
ATOM 833 C C . SER A 1 104 ? -7.719 -7.644 12.306 1.00 95.69 104 SER A C 1
ATOM 835 O O . SER A 1 104 ? -8.242 -7.384 13.393 1.00 95.69 104 SER A O 1
ATOM 837 N N . LEU A 1 105 ? -8.155 -7.085 11.174 1.00 94.81 105 LEU A N 1
ATOM 838 C CA . LEU A 1 105 ? -9.252 -6.113 11.120 1.00 94.81 105 LEU A CA 1
ATOM 839 C C . LEU A 1 105 ? -10.607 -6.756 11.449 1.00 94.81 105 LEU A C 1
ATOM 841 O O . LEU A 1 105 ? -11.394 -6.178 12.203 1.00 94.81 105 LEU A O 1
ATOM 845 N N . LEU A 1 106 ? -10.883 -7.961 10.943 1.00 96.44 106 LEU A N 1
ATOM 846 C CA . LEU A 1 106 ? -12.116 -8.695 11.245 1.00 96.44 106 LEU A CA 1
ATOM 847 C C . LEU A 1 106 ? -12.210 -9.087 12.722 1.00 96.44 106 LEU A C 1
ATOM 849 O O . LEU A 1 106 ? -13.296 -9.030 13.304 1.00 96.44 106 LEU A O 1
ATOM 853 N N . SER A 1 107 ? -11.082 -9.398 13.363 1.00 96.88 107 SER A N 1
ATOM 854 C CA . SER A 1 107 ? -11.031 -9.698 14.797 1.00 96.88 107 SER A CA 1
ATOM 855 C C . SER A 1 107 ? -11.522 -8.534 15.669 1.00 96.88 107 SER A C 1
ATOM 857 O O . SER A 1 107 ? -11.907 -8.743 16.821 1.00 96.88 107 SER A O 1
ATOM 859 N N . MET A 1 108 ? -11.586 -7.313 15.117 1.00 97.00 108 MET A N 1
ATOM 860 C CA . MET A 1 108 ? -12.095 -6.140 15.820 1.00 97.00 108 MET A CA 1
ATOM 861 C C . MET A 1 108 ? -13.631 -6.047 15.861 1.00 97.00 108 MET A C 1
ATOM 863 O O . MET A 1 108 ? -14.173 -5.167 16.536 1.00 97.00 108 MET A O 1
ATOM 867 N N . GLN A 1 109 ? -14.352 -6.935 15.167 1.00 97.06 109 GLN A N 1
ATOM 868 C CA . GLN A 1 109 ? -15.820 -6.958 15.121 1.00 97.06 109 GLN A CA 1
ATOM 869 C C . GLN A 1 109 ? -16.508 -6.867 16.504 1.00 97.06 109 GLN A C 1
ATOM 871 O O . GLN A 1 109 ? -17.530 -6.182 16.595 1.00 97.06 109 GLN A O 1
ATOM 876 N N . PRO A 1 110 ? -16.005 -7.502 17.585 1.00 97.62 110 PRO A N 1
ATOM 877 C CA . PRO A 1 110 ? -16.652 -7.446 18.898 1.00 97.62 110 PRO A CA 1
ATOM 878 C C . PRO A 1 110 ? -16.557 -6.085 19.609 1.00 97.62 110 PRO A C 1
ATOM 880 O O . PRO A 1 110 ? -17.249 -5.877 20.607 1.00 97.62 110 PRO A O 1
ATOM 883 N N . TYR A 1 111 ? -15.697 -5.169 19.150 1.00 97.31 111 TYR A N 1
ATOM 884 C CA . TYR A 1 111 ? -15.456 -3.883 19.811 1.00 97.31 111 TYR A CA 1
ATOM 885 C C . TYR A 1 111 ? -16.374 -2.768 19.282 1.00 97.31 111 TYR A C 1
ATOM 887 O O . TYR A 1 111 ? -17.254 -2.967 18.446 1.00 97.31 111 TYR A O 1
ATOM 895 N N . ASN A 1 112 ? -16.196 -1.547 19.797 1.00 97.69 112 ASN A N 1
ATOM 896 C CA . ASN A 1 112 ? -17.033 -0.403 19.441 1.00 97.69 112 ASN A CA 1
ATOM 897 C C . ASN A 1 112 ? -16.808 0.050 17.984 1.00 97.69 112 ASN A C 1
ATOM 899 O O . ASN A 1 112 ? -16.015 0.955 17.710 1.00 97.69 112 ASN A O 1
ATOM 903 N N . GLY A 1 113 ? -17.582 -0.522 17.059 1.00 96.81 113 GLY A N 1
ATOM 904 C CA . GLY A 1 113 ? -17.499 -0.229 15.628 1.00 96.81 113 GLY A CA 1
ATOM 905 C C . GLY A 1 113 ? -17.695 1.248 15.270 1.00 96.81 113 GLY A C 1
ATOM 906 O O . GLY A 1 113 ? -17.054 1.743 14.349 1.00 96.81 113 GLY A O 1
ATOM 907 N N . SER A 1 114 ? -18.513 1.999 16.018 1.00 97.50 114 SER A N 1
ATOM 908 C CA . SER A 1 114 ? -18.713 3.434 15.753 1.00 97.50 114 SER A CA 1
ATOM 909 C C . SER A 1 114 ? -17.467 4.270 16.069 1.00 97.50 114 SER A C 1
ATOM 911 O O . SER A 1 114 ? -17.145 5.216 15.344 1.00 97.50 114 SER A O 1
ATOM 913 N N . ALA A 1 115 ? -16.733 3.894 17.119 1.00 97.88 115 ALA A N 1
ATOM 914 C CA . ALA A 1 115 ? -15.474 4.523 17.488 1.00 97.88 115 ALA A CA 1
ATOM 915 C C . ALA A 1 115 ? -14.343 4.107 16.535 1.00 97.88 115 ALA A C 1
ATOM 917 O O . ALA A 1 115 ? -13.599 4.976 16.081 1.00 97.88 115 ALA A O 1
ATOM 918 N N . LEU A 1 116 ? -14.269 2.825 16.156 1.00 97.62 116 LEU A N 1
ATOM 919 C CA . LEU A 1 116 ? -13.324 2.338 15.142 1.00 97.62 116 LEU A CA 1
ATOM 920 C C . LEU A 1 116 ? -13.543 3.044 13.796 1.00 97.62 116 LEU A C 1
ATOM 922 O O . LEU A 1 116 ? -12.609 3.597 13.220 1.00 97.62 116 LEU A O 1
ATOM 926 N N . LEU A 1 117 ? -14.794 3.159 13.339 1.00 95.81 117 LEU A N 1
ATOM 927 C CA . LEU A 1 117 ? -15.128 3.881 12.110 1.00 95.81 117 LEU A CA 1
ATOM 928 C C . LEU A 1 117 ? -14.697 5.355 12.164 1.00 95.81 117 LEU A C 1
ATOM 930 O O . LEU A 1 117 ? -14.309 5.927 11.145 1.00 95.81 117 LEU A O 1
ATOM 934 N N . LYS A 1 118 ? -14.760 5.990 13.340 1.00 97.38 118 LYS A N 1
ATOM 935 C CA . LYS A 1 118 ? -14.288 7.368 13.522 1.00 97.38 118 LYS A CA 1
ATOM 936 C C . LYS A 1 118 ? -12.769 7.470 13.361 1.00 97.38 118 LYS A C 1
ATOM 938 O O . LYS A 1 118 ? -12.314 8.407 12.709 1.00 97.38 118 LYS A O 1
ATOM 943 N N . VAL A 1 119 ? -12.010 6.521 13.914 1.00 97.06 119 VAL A N 1
ATOM 944 C CA . VAL A 1 119 ? -10.549 6.435 13.730 1.00 97.06 119 VAL A CA 1
ATOM 945 C C . VAL A 1 119 ? -10.214 6.244 12.251 1.00 97.06 119 VAL A C 1
ATOM 947 O O . VAL A 1 119 ? -9.450 7.033 11.697 1.00 97.06 119 VAL A O 1
ATOM 950 N N . TYR A 1 120 ? -10.865 5.286 11.585 1.00 94.12 120 TYR A N 1
ATOM 951 C CA . TYR A 1 120 ? -10.683 5.037 10.154 1.00 94.12 120 TYR A CA 1
ATOM 952 C C . TYR A 1 120 ? -10.954 6.288 9.309 1.00 94.12 120 TYR A C 1
ATOM 954 O O . TYR A 1 120 ? -10.124 6.681 8.497 1.00 94.12 120 TYR A O 1
ATOM 962 N N . LYS A 1 121 ? -12.088 6.972 9.521 1.00 92.62 121 LYS A N 1
ATOM 963 C CA . LYS A 1 121 ? -12.431 8.191 8.766 1.00 92.62 121 LYS A CA 1
ATOM 964 C C . LYS A 1 121 ? -11.427 9.321 8.979 1.00 92.62 121 LYS A C 1
ATOM 966 O O . LYS A 1 121 ? -11.191 10.094 8.055 1.00 92.62 121 LYS A O 1
ATOM 971 N N . HIS A 1 122 ? -10.868 9.436 10.183 1.00 92.69 122 HIS A N 1
ATOM 972 C CA . HIS A 1 122 ? -9.830 10.420 10.468 1.00 92.69 122 HIS A CA 1
ATOM 973 C C . HIS A 1 122 ? -8.549 10.111 9.683 1.00 92.69 122 HIS A C 1
ATOM 975 O O . HIS A 1 122 ? -8.057 10.982 8.972 1.00 92.69 122 HIS A O 1
ATOM 981 N N . CYS A 1 123 ? -8.089 8.859 9.730 1.00 90.62 123 CYS A N 1
ATOM 982 C CA . CYS A 1 123 ? -6.956 8.369 8.946 1.00 90.62 123 CYS A CA 1
ATOM 983 C C . CYS A 1 123 ? -7.180 8.577 7.434 1.00 90.62 123 CYS A C 1
ATOM 985 O O . CYS A 1 123 ? -6.386 9.226 6.760 1.00 90.62 123 CYS A O 1
ATOM 987 N N . ALA A 1 124 ? -8.328 8.146 6.907 1.00 86.62 124 ALA A N 1
ATOM 988 C CA . ALA A 1 124 ? -8.670 8.300 5.495 1.00 86.62 124 ALA A CA 1
ATOM 989 C C . ALA A 1 124 ? -8.673 9.771 5.039 1.00 86.62 124 ALA A C 1
ATOM 991 O O . ALA A 1 124 ? -8.262 10.067 3.920 1.00 86.62 124 ALA A O 1
ATOM 992 N N . ALA A 1 125 ? -9.100 10.707 5.896 1.00 87.81 125 ALA A N 1
ATOM 993 C CA . ALA A 1 125 ? -9.038 12.134 5.593 1.00 87.81 125 ALA A CA 1
ATOM 994 C C . ALA A 1 125 ? -7.591 12.642 5.466 1.00 87.81 125 ALA A C 1
ATOM 996 O O . ALA A 1 125 ? -7.310 13.455 4.585 1.00 87.81 125 ALA A O 1
ATOM 997 N N . GLU A 1 126 ? -6.664 12.145 6.286 1.00 86.25 126 GLU A N 1
ATOM 998 C CA . GLU A 1 126 ? -5.240 12.476 6.172 1.00 86.25 126 GLU A CA 1
ATOM 999 C C . GLU A 1 126 ? -4.627 11.923 4.878 1.00 86.25 126 GLU A C 1
ATOM 1001 O O . GLU A 1 126 ? -3.907 12.654 4.195 1.00 86.25 126 GLU A O 1
ATOM 1006 N N . ALA A 1 127 ? -5.004 10.709 4.462 1.00 80.75 127 ALA A N 1
ATOM 1007 C CA . ALA A 1 127 ? -4.567 10.126 3.189 1.00 80.75 127 ALA A CA 1
ATOM 1008 C C . ALA A 1 127 ? -4.963 10.987 1.967 1.00 80.75 127 ALA A C 1
ATOM 1010 O O . ALA A 1 127 ? -4.244 11.033 0.971 1.00 80.75 127 ALA A O 1
ATOM 1011 N N . THR A 1 128 ? -6.054 11.766 2.042 1.00 79.88 128 THR A N 1
ATOM 1012 C CA . THR A 1 128 ? -6.460 12.669 0.939 1.00 79.88 128 THR A CA 1
ATOM 1013 C C . THR A 1 128 ? -5.496 13.834 0.669 1.00 79.88 128 THR A C 1
ATOM 1015 O O . THR A 1 128 ? -5.651 14.535 -0.338 1.00 79.88 128 THR A O 1
ATOM 1018 N N . LYS A 1 129 ? -4.514 14.067 1.551 1.00 83.25 129 LYS A N 1
ATOM 1019 C CA . LYS A 1 129 ? -3.496 15.121 1.406 1.00 83.25 129 LYS A CA 1
ATOM 1020 C C . LYS A 1 129 ? -2.319 14.718 0.513 1.00 83.25 129 LYS A C 1
ATOM 1022 O O . LYS A 1 129 ? -1.508 15.584 0.191 1.00 83.25 129 LYS A O 1
ATOM 1027 N N . GLN A 1 130 ? -2.233 13.449 0.113 1.00 81.25 130 GLN A N 1
ATOM 1028 C CA . GLN A 1 130 ? -1.205 12.952 -0.803 1.00 81.25 130 GLN A CA 1
ATOM 1029 C C . GLN A 1 130 ? -1.314 13.582 -2.206 1.00 81.25 130 GLN A C 1
ATOM 1031 O O . GLN A 1 130 ? -2.288 14.271 -2.535 1.00 81.25 130 GLN A O 1
ATOM 1036 N N . ASP A 1 131 ? -0.300 13.356 -3.051 1.00 86.31 131 ASP A N 1
ATOM 1037 C CA . ASP A 1 131 ? -0.220 13.962 -4.384 1.00 86.31 131 ASP A CA 1
ATOM 1038 C C . ASP A 1 131 ? -1.436 13.598 -5.253 1.00 86.31 131 ASP A C 1
ATOM 1040 O O . ASP A 1 131 ? -1.633 12.461 -5.693 1.00 86.31 131 ASP A O 1
ATOM 1044 N N . LYS A 1 132 ? -2.240 14.618 -5.560 1.00 87.25 132 LYS A N 1
ATOM 1045 C CA . LYS A 1 132 ? -3.470 14.506 -6.351 1.00 87.25 132 LYS A CA 1
ATOM 1046 C C . LYS A 1 132 ? -3.217 14.130 -7.814 1.00 87.25 132 LYS A C 1
ATOM 1048 O O . LYS A 1 132 ? -4.160 13.748 -8.501 1.00 87.25 132 LYS A O 1
ATOM 1053 N N . GLN A 1 133 ? -1.985 14.247 -8.303 1.00 87.81 133 GLN A N 1
ATOM 1054 C CA . GLN A 1 133 ? -1.586 13.829 -9.649 1.00 87.81 133 GLN A CA 1
ATOM 1055 C C . GLN A 1 133 ? -1.108 12.372 -9.700 1.00 87.81 133 GLN A C 1
ATOM 1057 O O . GLN A 1 133 ? -0.995 11.827 -10.796 1.00 87.81 133 GLN A O 1
ATOM 1062 N N . VAL A 1 134 ? -0.863 11.736 -8.548 1.00 87.81 134 VAL A N 1
ATOM 1063 C CA . VAL A 1 134 ? -0.393 10.343 -8.446 1.00 87.81 134 VAL A CA 1
ATOM 1064 C C . VAL A 1 134 ? -1.477 9.446 -7.857 1.00 87.81 134 VAL A C 1
ATOM 1066 O O . VAL A 1 134 ? -1.924 8.512 -8.522 1.00 87.81 134 VAL A O 1
ATOM 1069 N N . VAL A 1 135 ? -1.951 9.749 -6.644 1.00 87.94 135 VAL A N 1
ATOM 1070 C CA . VAL A 1 135 ? -2.800 8.829 -5.870 1.00 87.94 135 VAL A CA 1
ATOM 1071 C C . VAL A 1 135 ? -4.172 8.620 -6.508 1.00 87.94 135 VAL A C 1
ATOM 1073 O O . VAL A 1 135 ? -4.537 7.468 -6.734 1.00 87.94 135 VAL A O 1
ATOM 1076 N N . PRO A 1 136 ? -4.941 9.667 -6.877 1.00 90.00 136 PRO A N 1
ATOM 1077 C CA . PRO A 1 136 ? -6.260 9.454 -7.466 1.00 90.00 136 PRO A CA 1
ATOM 1078 C C . PRO A 1 136 ? -6.226 8.708 -8.814 1.00 90.00 136 PRO A C 1
ATOM 1080 O O . PRO A 1 136 ? -7.021 7.781 -8.971 1.00 90.00 136 PRO A O 1
ATOM 1083 N N . PRO A 1 137 ? -5.338 9.037 -9.782 1.00 91.69 137 PRO A N 1
ATOM 1084 C CA . PRO A 1 137 ? -5.197 8.237 -11.001 1.00 91.69 137 PRO A CA 1
ATOM 1085 C C . PRO A 1 137 ? -4.829 6.775 -10.730 1.00 91.69 137 PRO A C 1
ATOM 1087 O O . PRO A 1 137 ? -5.426 5.884 -11.331 1.00 91.69 137 PRO A O 1
ATOM 1090 N N . MET A 1 138 ? -3.897 6.531 -9.801 1.00 90.31 138 MET A N 1
ATOM 1091 C CA . MET A 1 138 ? -3.471 5.183 -9.431 1.00 90.31 138 MET A CA 1
ATOM 1092 C C . MET A 1 138 ? -4.624 4.376 -8.824 1.00 90.31 138 MET A C 1
ATOM 1094 O O . MET A 1 138 ? -4.915 3.283 -9.298 1.00 90.31 138 MET A O 1
ATOM 1098 N N . VAL A 1 139 ? -5.332 4.930 -7.834 1.00 89.38 139 VAL A N 1
ATOM 1099 C CA . VAL A 1 139 ? -6.486 4.276 -7.193 1.00 89.38 139 VAL A CA 1
ATOM 1100 C C . VAL A 1 139 ? -7.571 3.930 -8.213 1.00 89.38 139 VAL A C 1
ATOM 1102 O O . VAL A 1 139 ? -8.141 2.843 -8.155 1.00 89.38 139 VAL A O 1
ATOM 1105 N N . LEU A 1 140 ? -7.854 4.823 -9.167 1.00 91.00 140 LEU A N 1
ATOM 1106 C CA . LEU A 1 140 ? -8.843 4.544 -10.208 1.00 91.00 140 LEU A CA 1
ATOM 1107 C C . LEU A 1 140 ? -8.425 3.405 -11.142 1.00 91.00 140 LEU A C 1
ATOM 1109 O O . LEU A 1 140 ? -9.285 2.610 -11.507 1.00 91.00 140 LEU A O 1
ATOM 1113 N N . GLY A 1 141 ? -7.146 3.319 -11.517 1.00 90.94 141 GLY A N 1
ATOM 1114 C CA . GLY A 1 141 ? -6.650 2.249 -12.389 1.00 90.94 141 GLY A CA 1
ATOM 1115 C C . GLY A 1 141 ? -6.337 0.929 -11.673 1.00 90.94 141 GLY A C 1
ATOM 1116 O O . GLY A 1 141 ? -6.224 -0.098 -12.330 1.00 90.94 141 GLY A O 1
ATOM 1117 N N . LEU A 1 142 ? -6.221 0.919 -10.341 1.00 89.81 142 LEU A N 1
ATOM 1118 C CA . LEU A 1 142 ? -6.117 -0.310 -9.534 1.00 89.81 142 LEU A CA 1
ATOM 1119 C C . LEU A 1 142 ? -7.481 -0.933 -9.206 1.00 89.81 142 LEU A C 1
ATOM 1121 O O . LEU A 1 142 ? -7.549 -2.042 -8.683 1.00 89.81 142 LEU A O 1
ATOM 1125 N N . ARG A 1 143 ? -8.574 -0.225 -9.489 1.00 89.38 143 ARG A N 1
ATOM 1126 C CA . ARG A 1 143 ? -9.927 -0.673 -9.177 1.00 89.38 143 ARG A CA 1
ATOM 1127 C C . ARG A 1 143 ? -10.510 -1.521 -10.303 1.00 89.38 143 ARG A C 1
ATOM 1129 O O . ARG A 1 143 ? -10.530 -1.090 -11.450 1.00 89.38 143 ARG A O 1
ATOM 1136 N N . ASP A 1 144 ? -11.111 -2.654 -9.964 1.00 90.06 144 ASP A N 1
ATOM 1137 C CA . ASP A 1 144 ? -11.948 -3.451 -10.864 1.00 90.06 144 ASP A CA 1
ATOM 1138 C C . ASP A 1 144 ? -13.416 -3.388 -10.404 1.00 90.06 144 ASP A C 1
ATOM 1140 O O . ASP A 1 144 ? -13.747 -3.808 -9.298 1.00 90.06 144 ASP A O 1
ATOM 1144 N N . PHE A 1 145 ? -14.305 -2.830 -11.230 1.00 87.12 145 PHE A N 1
ATOM 1145 C CA . PHE A 1 145 ? -15.750 -2.802 -10.957 1.00 87.12 145 PHE A CA 1
ATOM 1146 C C . PHE A 1 145 ? -16.490 -4.059 -11.425 1.00 87.12 145 PHE A C 1
ATOM 1148 O O . PHE A 1 145 ? -17.684 -4.197 -11.171 1.00 87.12 145 PHE A O 1
ATOM 1155 N N . THR A 1 146 ? -15.823 -4.947 -12.151 1.00 86.94 146 THR A N 1
ATOM 1156 C CA . THR A 1 146 ? -16.400 -6.199 -12.644 1.00 86.94 146 THR A CA 1
ATOM 1157 C C . THR A 1 146 ? -16.202 -7.346 -11.655 1.00 86.94 146 THR A C 1
ATOM 1159 O O . THR A 1 146 ? -17.030 -8.256 -11.608 1.00 86.94 146 THR A O 1
ATOM 1162 N N . PHE A 1 147 ? -15.164 -7.273 -10.819 1.00 85.88 147 PHE A N 1
ATOM 1163 C CA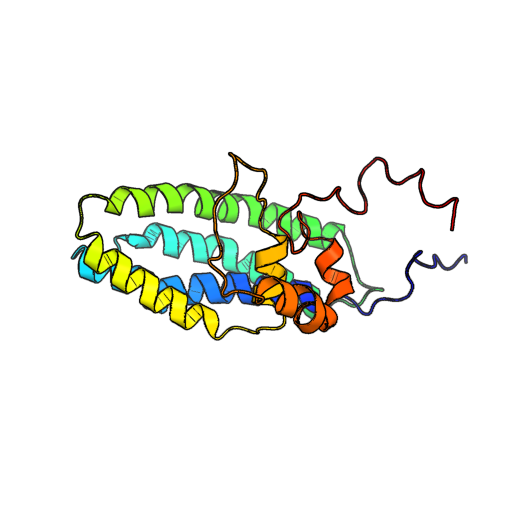 . PHE A 1 147 ? -14.904 -8.249 -9.766 1.00 85.88 147 PHE A CA 1
ATOM 1164 C C . PHE A 1 147 ? -16.050 -8.282 -8.739 1.00 85.88 147 PHE A C 1
ATOM 1166 O O . PHE A 1 147 ? -16.417 -7.252 -8.175 1.00 85.88 147 PHE A O 1
ATOM 1173 N N . GLU A 1 148 ? -16.651 -9.461 -8.535 1.00 88.88 148 GLU A N 1
ATOM 1174 C CA . GLU A 1 148 ? -17.766 -9.716 -7.597 1.00 88.88 148 GLU A CA 1
ATOM 1175 C C . GLU A 1 148 ? -18.970 -8.755 -7.716 1.00 88.88 148 GLU A C 1
ATOM 1177 O O . GLU A 1 148 ? -19.673 -8.480 -6.747 1.00 88.88 148 GLU A O 1
ATOM 1182 N N . GLY A 1 149 ? -19.246 -8.247 -8.922 1.00 81.56 149 GLY A N 1
ATOM 1183 C CA . GLY A 1 149 ? -20.338 -7.290 -9.152 1.00 81.56 149 GLY A CA 1
ATOM 1184 C C . GLY A 1 149 ? -20.004 -5.844 -8.767 1.00 81.56 149 GLY A C 1
ATOM 1185 O O . GLY A 1 149 ? -20.864 -4.970 -8.892 1.00 81.56 149 GLY A O 1
ATOM 1186 N N . GLY A 1 150 ? -18.757 -5.590 -8.362 1.00 79.25 150 GLY A N 1
ATOM 1187 C CA . GLY A 1 150 ? -18.217 -4.273 -8.069 1.00 79.25 150 GLY A CA 1
ATOM 1188 C C . GLY A 1 150 ? -18.700 -3.678 -6.750 1.00 79.25 150 GLY A C 1
ATOM 1189 O O . GLY A 1 150 ? -19.659 -4.115 -6.117 1.00 7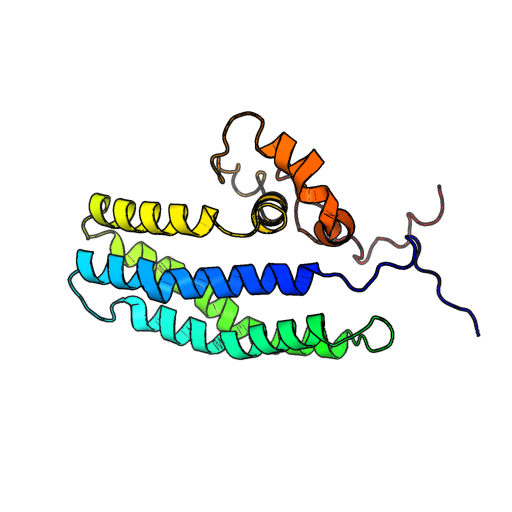9.25 150 GLY A O 1
ATOM 1190 N N . ASN A 1 151 ? -18.031 -2.609 -6.335 1.00 80.56 151 ASN A N 1
ATOM 1191 C CA . ASN A 1 151 ? -18.454 -1.775 -5.215 1.00 80.56 151 ASN A CA 1
ATOM 1192 C C . ASN A 1 151 ? -18.421 -0.296 -5.632 1.00 80.56 151 ASN A C 1
ATOM 1194 O O . ASN A 1 151 ? -17.966 0.031 -6.718 1.00 80.56 151 ASN A O 1
ATOM 1198 N N . GLN A 1 152 ? -18.916 0.620 -4.799 1.00 76.81 152 GLN A N 1
ATOM 1199 C CA . GLN A 1 152 ? -18.878 2.064 -5.095 1.00 76.81 152 GLN A CA 1
ATOM 1200 C C . GLN A 1 152 ? -17.569 2.740 -4.653 1.00 76.81 152 GLN A C 1
ATOM 1202 O O . GLN A 1 152 ? -17.519 3.963 -4.517 1.00 76.81 152 GLN A O 1
ATOM 1207 N N . TRP A 1 153 ? -16.513 1.973 -4.378 1.00 81.19 153 TRP A N 1
ATOM 1208 C CA . TRP A 1 153 ? -15.245 2.513 -3.907 1.00 81.19 153 TRP A CA 1
ATOM 1209 C C . TRP A 1 153 ? -14.357 2.975 -5.083 1.00 81.19 153 TRP A C 1
ATOM 1211 O O . TRP A 1 153 ? -14.404 2.390 -6.161 1.00 81.19 153 TRP A O 1
ATOM 1221 N N . PRO A 1 154 ? -13.542 4.032 -4.925 1.00 79.75 154 PRO A N 1
ATOM 1222 C CA . PRO A 1 154 ? -13.725 5.072 -3.924 1.00 79.75 154 PRO A CA 1
ATOM 1223 C C . PRO A 1 154 ? -15.034 5.834 -4.179 1.00 79.75 154 PRO A C 1
ATOM 1225 O O . PRO A 1 154 ? -15.399 6.105 -5.325 1.00 79.75 154 PRO A O 1
ATOM 1228 N N . SER A 1 155 ? -15.715 6.221 -3.098 1.00 82.25 155 SER A N 1
ATOM 1229 C CA . SER A 1 155 ? -16.909 7.067 -3.182 1.00 82.25 155 SER A CA 1
ATOM 1230 C C . SER A 1 155 ? -16.493 8.473 -3.604 1.00 82.25 155 SER A C 1
ATOM 1232 O O . SER A 1 155 ? -16.104 9.301 -2.779 1.00 82.25 155 SER A O 1
ATOM 1234 N N . LEU A 1 156 ? -16.551 8.735 -4.905 1.00 82.69 156 LEU A N 1
ATOM 1235 C CA . LEU A 1 156 ? -16.130 9.997 -5.494 1.00 82.69 156 LEU A CA 1
ATOM 1236 C C . LEU A 1 156 ? -17.298 10.982 -5.628 1.00 82.69 156 LEU A C 1
ATOM 1238 O O . LEU A 1 156 ? -18.408 10.575 -5.977 1.00 82.69 156 LEU A O 1
ATOM 1242 N N . PRO A 1 157 ? -17.056 12.292 -5.434 1.00 84.75 157 PRO A N 1
ATOM 1243 C CA . PRO A 1 157 ? -18.016 13.313 -5.824 1.00 84.75 157 PRO A CA 1
ATOM 1244 C C . PRO A 1 157 ? -18.360 13.214 -7.320 1.00 84.75 157 PRO A C 1
ATOM 1246 O O . PRO A 1 157 ? -17.515 12.781 -8.118 1.00 84.75 157 PRO A O 1
ATOM 1249 N N . PRO A 1 158 ? -19.555 13.672 -7.740 1.00 83.56 158 PRO A N 1
ATOM 1250 C CA . PRO A 1 158 ? -19.896 13.773 -9.154 1.00 83.56 158 PRO A CA 1
ATOM 1251 C C . PRO A 1 158 ? -18.790 14.473 -9.952 1.00 83.56 158 PRO A C 1
ATOM 1253 O O . PRO A 1 158 ? -18.189 15.437 -9.480 1.00 83.56 158 PRO A O 1
ATOM 1256 N N . MET A 1 159 ? -18.515 13.980 -11.162 1.00 88.62 159 MET A N 1
ATOM 1257 C CA . MET A 1 159 ? -17.465 14.473 -12.071 1.00 88.62 159 MET A CA 1
ATOM 1258 C C . MET A 1 159 ? -16.011 14.297 -11.604 1.00 88.62 159 MET A C 1
ATOM 1260 O O . MET A 1 159 ? -15.106 14.490 -12.416 1.00 88.62 159 MET A O 1
ATOM 1264 N N . ALA A 1 160 ? -15.734 13.883 -10.363 1.00 90.00 160 ALA A N 1
ATOM 1265 C CA . ALA A 1 160 ? -14.353 13.753 -9.893 1.00 90.00 160 ALA A CA 1
ATOM 1266 C C . ALA A 1 160 ? -13.560 12.714 -10.704 1.00 90.00 160 ALA A C 1
ATOM 1268 O O . ALA A 1 160 ? -12.441 13.003 -11.118 1.00 90.00 160 ALA A O 1
ATOM 1269 N N . ALA A 1 161 ? -14.155 11.558 -11.029 1.00 87.94 161 ALA A N 1
ATOM 1270 C CA . ALA A 1 161 ? -13.518 10.550 -11.887 1.00 87.94 161 ALA A CA 1
ATOM 1271 C C . ALA A 1 161 ? -13.148 11.106 -13.274 1.00 87.94 161 ALA A C 1
ATOM 1273 O O . ALA A 1 161 ? -12.083 10.798 -13.807 1.00 87.94 161 ALA A O 1
ATOM 1274 N N . TRP A 1 162 ? -13.988 11.983 -13.831 1.00 93.31 162 TRP A N 1
ATOM 1275 C CA . TRP A 1 162 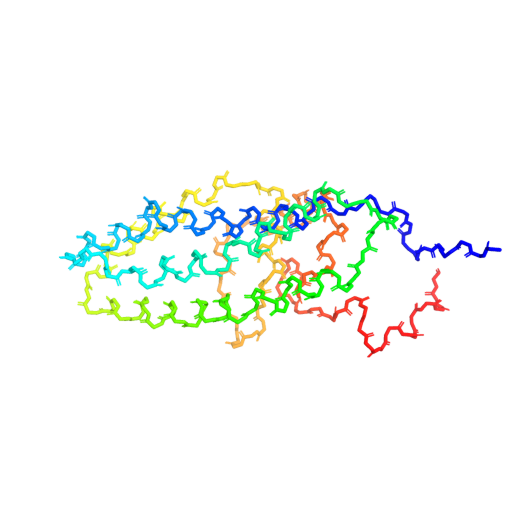? -13.719 12.662 -15.096 1.00 93.31 162 TRP A CA 1
ATOM 1276 C C . TRP A 1 162 ? -12.538 13.635 -14.963 1.00 93.31 162 TRP A C 1
ATOM 1278 O O . TRP A 1 162 ? -11.591 13.561 -15.742 1.00 93.31 162 TRP A O 1
ATOM 1288 N N . VAL A 1 163 ? -12.524 14.487 -13.931 1.00 93.19 163 VAL A N 1
ATOM 1289 C CA . VAL A 1 163 ? -11.401 15.411 -13.678 1.00 93.19 163 VAL A CA 1
ATOM 1290 C C . VAL A 1 163 ? -10.090 14.647 -13.476 1.00 93.19 163 VAL A C 1
ATOM 1292 O O . VAL A 1 163 ? -9.060 15.021 -14.039 1.00 93.19 163 VAL A O 1
ATOM 1295 N N . ILE A 1 164 ? -10.124 13.550 -12.716 1.00 91.75 164 ILE A N 1
ATOM 1296 C CA . ILE A 1 164 ? -8.953 12.700 -12.490 1.00 91.75 164 ILE A CA 1
ATOM 1297 C C . ILE A 1 164 ? -8.456 12.128 -13.821 1.00 91.75 164 ILE A C 1
ATOM 1299 O O . ILE A 1 164 ? -7.287 12.309 -14.158 1.00 91.75 164 ILE A O 1
ATOM 1303 N N . SER A 1 165 ? -9.348 11.509 -14.598 1.00 89.88 165 SER A N 1
ATOM 1304 C CA . SER A 1 165 ? -9.008 10.832 -15.856 1.00 89.88 165 SER A CA 1
ATOM 1305 C C . SER A 1 165 ? -8.445 11.783 -16.913 1.00 89.88 165 SER A C 1
ATOM 1307 O O . SER A 1 165 ? -7.487 11.442 -17.602 1.00 89.88 165 SER A O 1
ATOM 1309 N N . TYR A 1 166 ? -9.020 12.982 -17.045 1.00 90.88 166 TYR A N 1
ATOM 1310 C CA . TYR A 1 166 ? -8.692 13.893 -18.145 1.00 90.88 166 TYR A CA 1
ATOM 1311 C C . TYR A 1 166 ? -7.722 15.015 -17.780 1.00 90.88 166 TYR A C 1
ATOM 1313 O O . TYR A 1 166 ? -7.174 15.633 -18.688 1.00 90.88 166 TYR A O 1
ATOM 1321 N N . PHE A 1 167 ? -7.474 15.293 -16.496 1.00 92.69 167 PHE A N 1
ATOM 1322 C CA . PHE A 1 167 ? -6.547 16.355 -16.081 1.00 92.69 167 PHE A CA 1
ATOM 1323 C C . PHE A 1 167 ? -5.419 15.820 -15.213 1.00 92.69 167 PHE A C 1
ATOM 1325 O O . PHE A 1 167 ? -4.254 15.968 -15.580 1.00 92.69 167 PHE A O 1
ATOM 1332 N N . LEU A 1 168 ? -5.745 15.181 -14.088 1.00 90.75 168 LEU A N 1
ATOM 1333 C CA . LEU A 1 168 ? -4.736 14.788 -13.098 1.00 90.75 168 LEU A CA 1
ATOM 1334 C C . LEU A 1 168 ? -3.864 13.629 -13.591 1.00 90.75 168 LEU A C 1
ATOM 1336 O O . LEU A 1 168 ? -2.653 13.649 -13.395 1.00 90.75 168 LEU A O 1
ATOM 1340 N N . ALA A 1 169 ? -4.446 12.681 -14.327 1.00 89.50 169 ALA A N 1
ATOM 1341 C CA . ALA A 1 169 ? -3.725 11.543 -14.883 1.00 89.50 169 ALA A CA 1
ATOM 1342 C C . ALA A 1 169 ? -2.743 11.922 -16.011 1.00 89.50 169 ALA A C 1
ATOM 1344 O O . ALA A 1 169 ? -1.855 11.135 -16.335 1.00 89.50 169 ALA A O 1
ATOM 1345 N N . ARG A 1 170 ? -2.846 13.119 -16.613 1.00 88.69 170 ARG A N 1
ATOM 1346 C CA . ARG A 1 170 ? -2.053 13.485 -17.806 1.00 88.69 170 ARG A CA 1
ATOM 1347 C C . ARG A 1 170 ? -0.548 13.470 -17.555 1.00 88.69 170 ARG A C 1
ATOM 1349 O O . ARG A 1 170 ? 0.196 13.010 -18.420 1.00 88.69 170 ARG A O 1
ATOM 1356 N N . ARG A 1 171 ? -0.115 13.956 -16.386 1.00 85.62 171 ARG A N 1
ATOM 1357 C CA . ARG A 1 171 ? 1.306 14.137 -16.041 1.00 85.62 171 ARG A CA 1
ATOM 1358 C C . ARG A 1 171 ? 2.110 12.838 -16.131 1.00 85.62 171 ARG A C 1
ATOM 1360 O O . ARG A 1 171 ? 3.248 12.868 -16.580 1.00 85.62 171 ARG A O 1
ATOM 1367 N N . TYR A 1 172 ? 1.496 11.724 -15.747 1.00 85.81 172 TYR A N 1
ATOM 1368 C CA . TYR A 1 172 ? 2.124 10.404 -15.672 1.00 85.81 172 TYR A CA 1
ATOM 1369 C C . TYR A 1 172 ? 1.397 9.376 -16.557 1.00 85.81 172 TYR A C 1
ATOM 1371 O O . TYR A 1 172 ? 1.381 8.183 -16.274 1.00 85.81 172 TYR A O 1
ATOM 1379 N N . SER A 1 173 ? 0.772 9.838 -17.645 1.00 84.62 173 SER A N 1
ATOM 1380 C CA . SER A 1 173 ? -0.044 9.002 -18.542 1.00 84.62 173 SER A CA 1
ATOM 1381 C C . SER A 1 173 ? 0.698 7.789 -19.111 1.00 84.62 173 SER A C 1
ATOM 1383 O O . SER A 1 173 ? 0.095 6.731 -19.281 1.00 84.62 173 SER A O 1
ATOM 1385 N N . GLY A 1 174 ? 2.009 7.912 -19.348 1.00 84.00 174 GLY A N 1
ATOM 1386 C CA . GLY A 1 174 ? 2.854 6.799 -19.784 1.00 84.00 174 GLY A CA 1
ATOM 1387 C C . GLY A 1 174 ? 2.871 5.631 -18.796 1.00 84.00 174 GLY A C 1
ATOM 1388 O O . GLY A 1 174 ? 2.921 4.485 -19.217 1.00 84.00 174 GLY A O 1
ATOM 1389 N N . SER A 1 175 ? 2.746 5.906 -17.504 1.00 84.38 175 SER A N 1
ATOM 1390 C CA . SER A 1 175 ? 2.812 4.926 -16.419 1.00 84.38 175 SER A CA 1
ATOM 1391 C C . SER A 1 175 ? 1.486 4.215 -16.193 1.00 84.38 175 SER A C 1
ATOM 1393 O O . SER A 1 175 ? 1.447 3.034 -15.868 1.00 84.38 175 SER A O 1
ATOM 1395 N N . TRP A 1 176 ? 0.378 4.928 -16.393 1.00 87.69 176 TRP A N 1
ATOM 1396 C CA . TRP A 1 176 ? -0.962 4.408 -16.119 1.00 87.69 176 TRP A CA 1
ATOM 1397 C C . TRP A 1 176 ? -1.389 3.282 -17.058 1.00 87.69 176 TRP A C 1
ATOM 1399 O O . TRP A 1 176 ? -2.335 2.566 -16.752 1.00 87.69 176 TRP A O 1
ATOM 1409 N N . ARG A 1 177 ? -0.676 3.077 -18.173 1.00 85.88 177 ARG A N 1
ATOM 1410 C CA . ARG A 1 177 ? -0.906 1.937 -19.074 1.00 85.88 177 ARG A CA 1
ATOM 1411 C C . ARG A 1 177 ? -0.614 0.580 -18.421 1.00 85.88 177 ARG A C 1
ATOM 1413 O O . ARG A 1 177 ? -1.120 -0.422 -18.903 1.00 85.88 177 ARG A O 1
ATOM 1420 N N . PHE A 1 178 ? 0.201 0.560 -17.363 1.00 86.88 178 PHE A N 1
ATOM 1421 C CA . PHE A 1 178 ? 0.580 -0.652 -16.630 1.00 86.88 178 PHE A CA 1
ATOM 1422 C C . PHE A 1 178 ? -0.375 -0.984 -15.478 1.00 86.88 178 PHE A C 1
ATOM 1424 O O . PHE A 1 178 ? -0.179 -1.985 -14.793 1.00 86.88 178 PHE A O 1
ATOM 1431 N N . LEU A 1 179 ? -1.388 -0.147 -15.235 1.00 89.44 179 LEU A N 1
ATOM 1432 C CA . LEU A 1 179 ? -2.413 -0.433 -14.239 1.00 89.44 179 LEU A CA 1
ATOM 1433 C C . LEU A 1 179 ? -3.384 -1.507 -14.766 1.00 89.44 179 LEU A C 1
ATOM 1435 O O . LEU A 1 179 ? -3.661 -1.536 -15.968 1.00 89.44 179 LEU A O 1
ATOM 1439 N N . PRO A 1 180 ? -3.914 -2.374 -13.884 1.00 90.00 180 PRO A N 1
ATOM 1440 C CA . PRO A 1 180 ? -4.750 -3.508 -14.278 1.00 90.00 180 PRO A CA 1
ATOM 1441 C C . PRO A 1 180 ? -6.102 -3.092 -14.873 1.00 90.00 180 PRO A C 1
ATOM 1443 O O . PRO A 1 180 ? -6.696 -3.868 -15.618 1.00 90.00 180 PRO A O 1
ATOM 1446 N N . SER A 1 181 ? -6.574 -1.874 -14.592 1.00 91.75 181 SER A N 1
ATOM 1447 C CA . SER A 1 181 ? -7.842 -1.343 -15.090 1.00 91.75 181 SER A CA 1
ATOM 1448 C C . SER A 1 181 ? -7.694 0.043 -15.718 1.00 91.75 181 SER A C 1
ATOM 1450 O O . SER A 1 181 ? -6.744 0.788 -15.468 1.00 91.75 181 SER A O 1
ATOM 1452 N N . ASP A 1 182 ? -8.675 0.429 -16.539 1.00 89.81 182 ASP A N 1
ATOM 1453 C CA . ASP A 1 182 ? -8.853 1.826 -16.928 1.00 89.81 182 ASP A CA 1
ATOM 1454 C C . ASP A 1 182 ? -9.310 2.705 -15.758 1.00 89.81 182 ASP A C 1
ATOM 1456 O O . ASP A 1 182 ? -9.728 2.231 -14.704 1.00 89.81 182 ASP A O 1
ATOM 1460 N N . SER A 1 183 ? -9.285 4.024 -15.960 1.00 87.62 183 SER A N 1
ATOM 1461 C CA . SER A 1 183 ? -9.753 4.983 -14.955 1.00 87.62 183 SER A CA 1
ATOM 1462 C C . SER A 1 183 ? -11.261 4.890 -14.657 1.00 87.62 183 SER A C 1
ATOM 1464 O O . SER A 1 183 ? -11.762 5.548 -13.741 1.00 87.62 183 SER A O 1
ATOM 1466 N N . TRP A 1 184 ? -11.988 4.057 -15.403 1.00 89.31 184 TRP A N 1
ATOM 1467 C CA . TRP A 1 184 ? -13.402 3.746 -15.229 1.00 89.31 184 TRP A CA 1
ATOM 1468 C C . TRP A 1 184 ? -13.626 2.393 -14.551 1.00 89.31 184 TRP A C 1
ATOM 1470 O O . TRP A 1 184 ? -14.775 2.005 -14.373 1.00 89.31 184 TRP A O 1
ATOM 1480 N N . GLY A 1 185 ? -12.564 1.719 -14.104 1.00 88.25 185 GLY A N 1
ATOM 1481 C CA . GLY A 1 185 ? -12.621 0.448 -13.394 1.00 88.25 185 GLY A CA 1
ATOM 1482 C C . GLY A 1 185 ? -12.875 -0.774 -14.276 1.00 88.25 185 GLY A C 1
ATOM 1483 O O . GLY A 1 185 ? -13.345 -1.788 -13.765 1.00 88.25 185 GLY A O 1
ATOM 1484 N N . ARG A 1 186 ? -12.628 -0.687 -15.587 1.00 90.19 186 ARG A N 1
ATOM 1485 C CA . ARG A 1 186 ? -12.696 -1.839 -16.495 1.00 90.19 186 ARG A CA 1
ATOM 1486 C C . ARG A 1 186 ? -11.324 -2.503 -16.601 1.00 90.19 186 ARG A C 1
ATOM 1488 O O . ARG A 1 186 ? -10.375 -1.790 -16.944 1.00 90.19 186 ARG A O 1
ATOM 1495 N N . PRO A 1 187 ? -11.218 -3.826 -16.391 1.00 91.44 187 PRO A N 1
ATOM 1496 C CA . PRO A 1 187 ? -9.967 -4.550 -16.571 1.00 91.44 187 PRO A CA 1
ATOM 1497 C C . PRO A 1 187 ? -9.375 -4.363 -17.967 1.00 91.44 187 PRO A C 1
ATOM 1499 O O . PRO A 1 187 ? -10.097 -4.257 -18.964 1.00 91.44 187 PRO A O 1
ATOM 1502 N N . ARG A 1 188 ? -8.047 -4.347 -18.032 1.00 88.69 188 ARG A N 1
ATOM 1503 C CA . ARG A 1 188 ? -7.257 -4.257 -19.259 1.00 88.69 188 ARG A CA 1
ATOM 1504 C C . ARG A 1 188 ? -6.400 -5.504 -19.414 1.00 88.69 188 ARG A C 1
ATOM 1506 O O . ARG A 1 188 ? -5.960 -6.094 -18.431 1.00 88.69 188 ARG A O 1
ATOM 1513 N N . ALA A 1 189 ? -6.127 -5.874 -20.66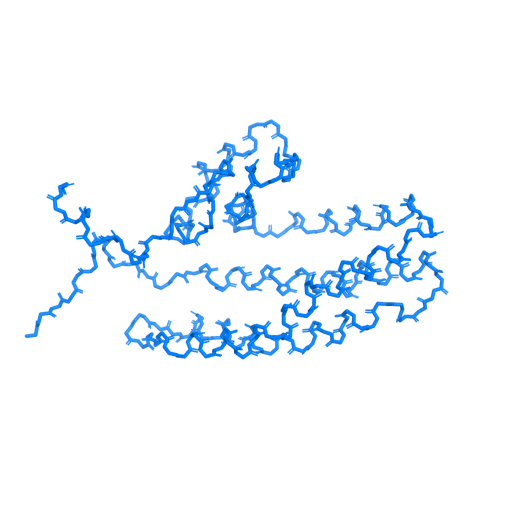1 1.00 85.44 189 ALA A N 1
ATOM 1514 C CA . ALA A 1 189 ? -5.055 -6.816 -20.941 1.00 85.44 189 ALA A CA 1
ATOM 1515 C C . ALA A 1 189 ? -3.705 -6.198 -20.539 1.00 85.44 189 ALA A C 1
ATOM 1517 O O . ALA A 1 189 ? -3.529 -4.976 -20.589 1.00 85.44 189 ALA A O 1
ATOM 1518 N N . LEU A 1 190 ? -2.753 -7.044 -20.143 1.00 77.19 190 LEU A N 1
ATOM 1519 C CA . LEU A 1 190 ? -1.379 -6.608 -19.918 1.00 77.19 190 LEU A CA 1
ATOM 1520 C C . LEU A 1 190 ? -0.817 -6.078 -21.235 1.00 77.19 190 LEU A C 1
ATOM 1522 O O . LEU A 1 190 ? -0.887 -6.772 -22.238 1.00 77.19 190 LEU A O 1
ATOM 1526 N N . ALA A 1 191 ? -0.221 -4.889 -21.210 1.00 70.62 191 ALA A N 1
ATOM 1527 C CA . ALA A 1 191 ? 0.261 -4.207 -22.413 1.00 70.62 191 ALA A CA 1
ATOM 1528 C C . ALA A 1 191 ? 1.422 -4.913 -23.154 1.00 70.62 191 ALA A C 1
ATOM 1530 O O . ALA A 1 191 ? 1.859 -4.402 -24.179 1.00 70.62 191 ALA A O 1
ATOM 1531 N N . PHE A 1 192 ? 1.971 -5.999 -22.591 1.00 73.88 192 PHE A N 1
ATOM 1532 C CA . PHE A 1 192 ? 3.112 -6.756 -23.128 1.00 73.88 192 PHE A CA 1
ATOM 1533 C C . PHE A 1 192 ? 2.989 -8.260 -22.808 1.00 73.88 192 PHE A C 1
ATOM 1535 O O . PHE A 1 192 ? 3.944 -8.897 -22.351 1.00 73.88 192 PHE A O 1
ATOM 1542 N N . GLY A 1 193 ? 1.781 -8.815 -22.931 1.00 62.94 193 GLY A N 1
ATOM 1543 C CA . GLY A 1 193 ? 1.501 -10.223 -22.627 1.00 62.94 193 GLY A CA 1
ATOM 1544 C C . GLY A 1 193 ? 1.861 -11.166 -23.787 1.00 62.94 193 GLY A C 1
ATOM 1545 O O . GLY A 1 193 ? 1.973 -10.718 -24.926 1.00 62.94 193 GLY A O 1
ATOM 1546 N N . PRO A 1 194 ? 2.020 -12.485 -23.548 1.00 51.03 194 PRO A N 1
ATOM 1547 C CA . PRO A 1 194 ? 2.156 -13.454 -24.635 1.00 51.03 194 PRO A CA 1
ATOM 1548 C C . PRO A 1 194 ? 0.864 -13.456 -25.473 1.00 51.03 194 PRO A C 1
ATOM 1550 O O . PRO A 1 194 ? -0.143 -14.040 -25.071 1.00 51.03 194 PRO A O 1
ATOM 1553 N N . GLY A 1 195 ? 0.888 -12.736 -26.599 1.00 54.78 195 GLY A N 1
ATOM 1554 C CA . GLY A 1 195 ? -0.273 -12.445 -27.448 1.00 54.78 195 GLY A CA 1
ATOM 1555 C C . GLY A 1 195 ? -0.181 -11.135 -28.249 1.00 54.78 195 GLY A C 1
ATOM 1556 O O . GLY A 1 195 ? -0.879 -11.013 -29.254 1.00 54.78 195 GLY A O 1
ATOM 1557 N N . ASP A 1 196 ? 0.696 -10.198 -27.865 1.00 52.41 196 ASP A N 1
ATOM 1558 C CA . ASP A 1 196 ? 0.833 -8.875 -28.514 1.00 52.41 196 ASP A CA 1
ATOM 1559 C C . ASP A 1 196 ? 1.629 -8.879 -29.839 1.00 52.41 196 ASP A C 1
ATOM 1561 O O . ASP A 1 196 ? 1.806 -7.844 -30.484 1.00 52.41 196 ASP A O 1
ATOM 1565 N N . ASP A 1 197 ? 2.049 -10.052 -30.316 1.00 47.03 197 ASP A N 1
ATOM 1566 C CA . ASP A 1 197 ? 2.793 -10.234 -31.570 1.00 47.03 197 ASP A CA 1
ATOM 1567 C C . ASP A 1 197 ? 1.974 -9.860 -32.831 1.00 47.03 197 ASP A C 1
ATOM 1569 O O . ASP A 1 197 ? 2.523 -9.817 -33.932 1.00 47.03 197 ASP A O 1
ATOM 1573 N N . ASN A 1 198 ? 0.666 -9.595 -32.700 1.00 39.19 198 ASN A N 1
ATOM 1574 C CA . ASN A 1 198 ? -0.258 -9.445 -33.832 1.00 39.19 198 ASN A CA 1
ATOM 1575 C C . ASN A 1 198 ? -0.818 -8.033 -34.075 1.00 39.19 198 ASN A C 1
ATOM 1577 O O . ASN A 1 198 ? -1.589 -7.873 -35.019 1.00 39.19 198 ASN A O 1
ATOM 1581 N N . GLU A 1 199 ? -0.434 -7.000 -33.316 1.00 39.81 199 GLU A N 1
ATOM 1582 C CA . GLU A 1 199 ? -0.991 -5.643 -33.519 1.00 39.81 199 GLU A CA 1
ATOM 1583 C C . GLU A 1 199 ? 0.028 -4.577 -33.959 1.00 39.81 199 GLU A C 1
ATOM 1585 O O . GLU A 1 199 ? -0.322 -3.422 -34.169 1.00 39.81 199 GLU A O 1
ATOM 1590 N N . ALA A 1 200 ? 1.280 -4.962 -34.229 1.00 37.53 200 ALA A N 1
ATOM 1591 C CA . ALA A 1 200 ? 2.299 -4.058 -34.780 1.00 37.53 200 ALA A CA 1
ATOM 1592 C C . ALA A 1 200 ? 2.292 -3.952 -36.326 1.00 37.53 200 ALA A C 1
ATOM 1594 O O . ALA A 1 200 ? 3.280 -3.512 -36.915 1.00 37.53 200 ALA A O 1
ATOM 1595 N N . THR A 1 201 ? 1.216 -4.368 -37.013 1.00 33.78 201 THR A N 1
ATOM 1596 C CA . THR A 1 201 ? 1.131 -4.324 -38.494 1.00 33.78 201 THR A CA 1
ATOM 1597 C C . THR A 1 201 ? -0.056 -3.572 -39.092 1.00 33.78 201 THR A C 1
ATOM 1599 O O . THR A 1 201 ? -0.228 -3.652 -40.305 1.00 33.78 201 THR A O 1
ATOM 1602 N N . MET A 1 202 ? -0.818 -2.769 -38.342 1.00 33.09 202 MET A N 1
ATOM 1603 C CA . MET A 1 202 ? -1.704 -1.770 -38.965 1.00 33.09 202 MET A CA 1
ATOM 1604 C C . MET A 1 202 ? -1.824 -0.491 -38.130 1.00 33.09 202 MET A C 1
ATOM 1606 O O . MET A 1 202 ? -2.501 -0.475 -37.107 1.00 33.09 202 MET A O 1
ATOM 1610 N N . GLY A 1 203 ? -1.195 0.584 -38.618 1.00 31.95 203 GLY A N 1
ATOM 1611 C CA . GLY A 1 203 ? -1.291 1.943 -38.081 1.00 31.95 203 GLY A CA 1
ATOM 1612 C C . GLY A 1 203 ? -0.155 2.832 -38.550 1.00 31.95 203 GLY A C 1
ATOM 1613 O O . GLY A 1 203 ? 0.794 2.999 -37.760 1.00 31.95 203 GLY A O 1
#